Protein AF-0000000072250117 (afdb_homodimer)

pLDDT: mean 89.86, std 13.42, range [32.03, 98.38]

Structure (mmCIF, N/CA/C/O backbone):
data_AF-0000000072250117-model_v1
#
loop_
_entity.id
_entity.type
_entity.pdbx_description
1 polymer 'Roadblock/LAMTOR2 domain-containing protein'
#
loop_
_atom_site.group_PDB
_atom_site.id
_atom_site.type_symbol
_atom_site.label_atom_id
_atom_site.label_alt_id
_atom_site.label_comp_id
_atom_site.label_asym_id
_atom_site.label_entity_id
_atom_site.label_seq_id
_atom_site.pdbx_PDB_ins_code
_atom_site.Cartn_x
_atom_site.Cartn_y
_atom_site.Cartn_z
_atom_site.occupancy
_atom_site.B_iso_or_equiv
_atom_site.auth_seq_id
_atom_site.auth_comp_id
_atom_site.auth_asym_id
_atom_site.auth_atom_id
_atom_site.pdbx_PDB_model_num
ATOM 1 N N . MET A 1 1 ? -15.695 42.062 -12.172 1 32.5 1 MET A N 1
ATOM 2 C CA . MET A 1 1 ? -14.453 41.312 -12.023 1 32.5 1 MET A CA 1
ATOM 3 C C . MET A 1 1 ? -14.617 40.188 -10.984 1 32.5 1 MET A C 1
ATOM 5 O O . MET A 1 1 ? -14.82 40.469 -9.797 1 32.5 1 MET A O 1
ATOM 9 N N . LEU A 1 2 ? -15.258 39.031 -11.234 1 40.72 2 LEU A N 1
ATOM 10 C CA . LEU A 1 2 ? -15.672 37.938 -10.375 1 40.72 2 LEU A CA 1
ATOM 11 C C . LEU A 1 2 ? -14.461 37.312 -9.664 1 40.72 2 LEU A C 1
ATOM 13 O O . LEU A 1 2 ? -13.57 36.75 -10.32 1 40.72 2 LEU A O 1
ATOM 17 N N . SER A 1 3 ? -13.969 37.938 -8.594 1 38.41 3 SER A N 1
ATOM 18 C CA . SER A 1 3 ? -12.891 37.438 -7.742 1 38.41 3 SER A CA 1
ATOM 19 C C . SER A 1 3 ? -13.102 35.969 -7.387 1 38.41 3 SER A C 1
ATOM 21 O O . SER A 1 3 ? -14.086 35.625 -6.734 1 38.41 3 SER A O 1
ATOM 23 N N . ILE A 1 4 ? -12.961 35.094 -8.234 1 44.97 4 ILE A N 1
ATOM 24 C CA . ILE A 1 4 ? -12.922 33.688 -7.844 1 44.97 4 ILE A CA 1
ATOM 25 C C . ILE A 1 4 ? -12.086 33.531 -6.578 1 44.97 4 ILE A C 1
ATOM 27 O O . ILE A 1 4 ? -10.906 33.875 -6.555 1 44.97 4 ILE A O 1
ATOM 31 N N . PRO A 1 5 ? -12.719 33.688 -5.414 1 42.47 5 PRO A N 1
ATOM 32 C CA . PRO A 1 5 ? -11.914 33.531 -4.199 1 42.47 5 PRO A CA 1
ATOM 33 C C . PRO A 1 5 ? -10.805 32.5 -4.352 1 42.47 5 PRO A C 1
ATOM 35 O O . PRO A 1 5 ? -11.023 31.453 -4.953 1 42.47 5 PRO A O 1
ATOM 38 N N . THR A 1 6 ? -9.641 32.844 -4.598 1 43.47 6 THR A N 1
ATOM 39 C CA . THR A 1 6 ? -8.477 31.953 -4.535 1 43.47 6 THR A CA 1
ATOM 40 C C . THR A 1 6 ? -8.602 30.984 -3.357 1 43.47 6 THR A C 1
ATOM 42 O O . THR A 1 6 ? -8.711 31.406 -2.207 1 43.47 6 THR A O 1
ATOM 45 N N . ARG A 1 7 ? -9.594 30.156 -3.342 1 46.56 7 ARG A N 1
ATOM 46 C CA . ARG A 1 7 ? -9.664 29.188 -2.258 1 46.56 7 ARG A CA 1
ATOM 47 C C . ARG A 1 7 ? -8.281 28.922 -1.667 1 46.56 7 ARG A C 1
ATOM 49 O O . ARG A 1 7 ? -7.336 28.625 -2.396 1 46.56 7 ARG A O 1
ATOM 56 N N . LYS A 1 8 ? -7.922 29.562 -0.577 1 51.72 8 LYS A N 1
ATOM 57 C CA . LYS A 1 8 ? -6.719 29.469 0.245 1 51.72 8 LYS A CA 1
ATOM 58 C C . LYS A 1 8 ? -6.141 28.062 0.207 1 51.72 8 LYS A C 1
ATOM 60 O O . LYS A 1 8 ? -6.777 27.109 0.666 1 51.72 8 LYS A O 1
ATOM 65 N N . ARG A 1 9 ? -5.551 27.625 -0.85 1 57.56 9 ARG A N 1
ATOM 66 C CA . ARG A 1 9 ? -4.828 26.406 -1.212 1 57.56 9 ARG A CA 1
ATOM 67 C C . ARG A 1 9 ? -3.961 25.922 -0.055 1 57.56 9 ARG A C 1
ATOM 69 O O . ARG A 1 9 ? -3.363 24.844 -0.13 1 57.56 9 ARG A O 1
ATOM 76 N N . THR A 1 10 ? -3.801 26.812 0.978 1 74.56 10 THR A N 1
ATOM 77 C CA . THR A 1 10 ? -2.881 26.469 2.057 1 74.56 10 THR A CA 1
ATOM 78 C C . THR A 1 10 ? -3.619 26.375 3.389 1 74.56 10 THR A C 1
ATOM 80 O O . THR A 1 10 ? -4.469 27.219 3.695 1 74.56 10 THR A O 1
ATOM 83 N N . ALA A 1 11 ? -3.631 25.266 4 1 83.5 11 ALA A N 1
ATOM 84 C CA . ALA A 1 11 ? -4.125 25.047 5.355 1 83.5 11 ALA A CA 1
ATOM 85 C C . ALA A 1 11 ? -3.691 26.172 6.293 1 83.5 11 ALA A C 1
ATOM 87 O O . ALA A 1 11 ? -2.643 26.781 6.086 1 83.5 11 ALA A O 1
ATOM 88 N N . PRO A 1 12 ? -4.629 26.562 7.312 1 91.5 12 PRO A N 1
ATOM 89 C CA . PRO A 1 12 ? -4.195 27.531 8.32 1 91.5 12 PRO A CA 1
ATOM 90 C C . PRO A 1 12 ? -2.812 27.219 8.883 1 91.5 12 PRO A C 1
ATOM 92 O O . PRO A 1 12 ? -2.457 26.047 9.047 1 91.5 12 PRO A O 1
ATOM 95 N N . THR A 1 13 ? -2.105 28.297 9.195 1 93.56 13 THR A N 1
ATOM 96 C CA . THR A 1 13 ? -0.723 28.172 9.648 1 93.56 13 THR A CA 1
ATOM 97 C C . THR A 1 13 ? -0.635 27.281 10.875 1 93.56 13 THR A C 1
ATOM 99 O O . THR A 1 13 ? 0.293 26.469 11 1 93.56 13 THR A O 1
ATOM 102 N N . GLN A 1 14 ? -1.562 27.359 11.766 1 94.69 14 GLN A N 1
ATOM 103 C CA . GLN A 1 14 ? -1.552 26.562 12.992 1 94.69 14 GLN A CA 1
ATOM 104 C C . GLN A 1 14 ? -1.674 25.078 12.68 1 94.69 14 GLN A C 1
ATOM 106 O O . GLN A 1 14 ? -0.985 24.25 13.289 1 94.69 14 GLN A O 1
ATOM 111 N N . LEU A 1 15 ? -2.547 24.766 11.742 1 96.5 15 LEU A N 1
ATOM 112 C CA . LEU A 1 15 ? -2.738 23.375 11.352 1 96.5 15 LEU A CA 1
ATOM 113 C C . LEU A 1 15 ? -1.492 22.828 10.664 1 96.5 15 LEU A C 1
ATOM 115 O O . LEU A 1 15 ? -1.079 21.703 10.93 1 96.5 15 LEU A O 1
ATOM 119 N N . LEU A 1 16 ? -0.916 23.641 9.859 1 96.31 16 LEU A N 1
ATOM 120 C CA . LEU A 1 16 ? 0.3 23.25 9.156 1 96.31 16 LEU A CA 1
ATOM 121 C C . LEU A 1 16 ? 1.45 23.031 10.141 1 96.31 16 LEU A C 1
ATOM 123 O O . LEU A 1 16 ? 2.227 22.094 10 1 96.31 16 LEU A O 1
ATOM 127 N N . GLN A 1 17 ? 1.53 23.922 11.102 1 97.06 17 GLN A N 1
ATOM 128 C CA . GLN A 1 17 ? 2.574 23.781 12.109 1 97.06 17 GLN A CA 1
ATOM 129 C C . GLN A 1 17 ? 2.385 22.516 12.93 1 97.06 17 GLN A C 1
ATOM 131 O O . GLN A 1 17 ? 3.357 21.828 13.258 1 97.06 17 GLN A O 1
ATOM 136 N N . LEU A 1 18 ? 1.145 22.219 13.211 1 97.88 18 LEU A N 1
ATOM 137 C CA . LEU A 1 18 ? 0.847 21 13.93 1 97.88 18 LEU A CA 1
ATOM 138 C C . LEU A 1 18 ? 1.238 19.766 13.109 1 97.88 18 LEU A C 1
ATOM 140 O O . LEU A 1 18 ? 1.86 18.844 13.625 1 97.88 18 LEU A O 1
ATOM 144 N N . ALA A 1 19 ? 0.878 19.75 11.859 1 97.88 19 ALA A N 1
ATOM 145 C CA . ALA A 1 19 ? 1.197 18.641 10.977 1 97.88 19 ALA A CA 1
ATOM 146 C C . ALA A 1 19 ? 2.707 18.438 10.875 1 97.88 19 ALA A C 1
ATOM 148 O O . ALA A 1 19 ? 3.189 17.297 10.922 1 97.88 19 ALA A O 1
ATOM 149 N N . LYS A 1 20 ? 3.402 19.5 10.805 1 97.5 20 LYS A N 1
ATOM 150 C CA . LYS A 1 20 ? 4.859 19.438 10.727 1 97.5 20 LYS A CA 1
ATOM 151 C C . LYS A 1 20 ? 5.457 18.922 12.031 1 97.5 20 LYS A C 1
ATOM 153 O O . LYS A 1 20 ? 6.43 18.172 12.016 1 97.5 20 LYS A O 1
ATOM 158 N N . ALA A 1 21 ? 4.871 19.344 13.117 1 98.38 21 ALA A N 1
ATOM 159 C CA . ALA A 1 21 ? 5.336 18.859 14.414 1 98.38 21 ALA A CA 1
ATOM 160 C C . ALA A 1 21 ? 5.137 17.359 14.555 1 98.38 21 ALA A C 1
ATOM 162 O O . ALA A 1 21 ? 6.008 16.656 15.078 1 98.38 21 ALA A O 1
ATOM 163 N N . GLU A 1 22 ? 3.994 16.875 14.086 1 98.31 22 GLU A N 1
ATOM 164 C CA . GLU A 1 22 ? 3.738 15.438 14.109 1 98.31 22 GLU A CA 1
ATOM 165 C C . GLU A 1 22 ? 4.734 14.688 13.227 1 98.31 22 GLU A C 1
ATOM 167 O O . GLU A 1 22 ? 5.234 13.625 13.609 1 98.31 22 GLU A O 1
ATOM 172 N N . ALA A 1 23 ? 5.027 15.242 12.078 1 98.12 23 ALA A N 1
ATOM 173 C CA . ALA A 1 23 ? 6.008 14.641 11.18 1 98.12 23 ALA A CA 1
ATOM 174 C C . ALA A 1 23 ? 7.383 14.57 11.836 1 98.12 23 ALA A C 1
ATOM 176 O O . ALA A 1 23 ? 8.062 13.547 11.758 1 98.12 23 ALA A O 1
ATOM 177 N N . HIS A 1 24 ? 7.699 15.633 12.477 1 97.94 24 HIS A N 1
ATOM 178 C CA . HIS A 1 24 ? 8.984 15.688 13.172 1 97.94 24 HIS A CA 1
ATOM 179 C C . HIS A 1 24 ? 9.047 14.648 14.289 1 97.94 24 HIS A C 1
ATOM 181 O O . HIS A 1 24 ? 10.07 13.984 14.469 1 97.94 24 HIS A O 1
ATOM 187 N N . ASN A 1 25 ? 7.98 14.531 15.031 1 98.38 25 ASN A N 1
ATOM 188 C CA . ASN A 1 25 ? 7.91 13.555 16.109 1 98.38 25 ASN A CA 1
ATOM 189 C C . ASN A 1 25 ? 8.117 12.133 15.594 1 98.38 25 ASN A C 1
ATOM 191 O O . ASN A 1 25 ? 8.836 11.344 16.219 1 98.38 25 ASN A O 1
ATOM 195 N N . ILE A 1 26 ? 7.5 11.812 14.516 1 98.06 26 ILE A N 1
ATOM 196 C CA . ILE A 1 26 ? 7.629 10.484 13.93 1 98.06 26 ILE A CA 1
ATOM 197 C C . ILE A 1 26 ? 9.078 10.25 13.516 1 98.06 26 ILE A C 1
ATOM 199 O O . ILE A 1 26 ? 9.648 9.195 13.805 1 98.06 26 ILE A O 1
ATOM 203 N N . LEU A 1 27 ? 9.641 11.219 12.891 1 97.5 27 LEU A N 1
ATOM 204 C CA . LEU A 1 27 ? 11.016 11.102 12.414 1 97.5 27 LEU A CA 1
ATOM 205 C C . LEU A 1 27 ? 11.969 10.875 13.578 1 97.5 27 LEU A C 1
ATOM 207 O O . LEU A 1 27 ? 12.867 10.039 13.5 1 97.5 27 LEU A O 1
ATOM 211 N N . MET A 1 28 ? 11.703 11.523 14.633 1 96.69 28 MET A N 1
ATOM 212 C CA . MET A 1 28 ? 12.641 11.531 15.75 1 96.69 28 MET A CA 1
ATOM 213 C C . MET A 1 28 ? 12.422 10.312 16.641 1 96.69 28 MET A C 1
ATOM 215 O O . MET A 1 28 ? 13.367 9.828 17.281 1 96.69 28 MET A O 1
ATOM 219 N N . ASN A 1 29 ? 11.242 9.734 16.625 1 96.88 29 ASN A N 1
ATOM 220 C CA . ASN A 1 29 ? 10.922 8.734 17.641 1 96.88 29 ASN A CA 1
ATOM 221 C C . ASN A 1 29 ? 10.734 7.352 17.031 1 96.88 29 ASN A C 1
ATOM 223 O O . ASN A 1 29 ? 10.43 6.391 17.734 1 96.88 29 ASN A O 1
ATOM 227 N N . THR A 1 30 ? 10.82 7.297 15.773 1 96.12 30 THR A N 1
ATOM 228 C CA . THR A 1 30 ? 10.695 5.992 15.125 1 96.12 30 THR A CA 1
ATOM 229 C C . THR A 1 30 ? 11.984 5.621 14.398 1 96.12 30 THR A C 1
ATOM 231 O O . THR A 1 30 ? 12.281 6.168 13.336 1 96.12 30 THR A O 1
ATOM 234 N N . ARG A 1 31 ? 12.633 4.699 15.023 1 94.94 31 ARG A N 1
ATOM 235 C CA . ARG A 1 31 ? 13.883 4.262 14.422 1 94.94 31 ARG A CA 1
ATOM 236 C C . ARG A 1 31 ? 13.648 3.693 13.023 1 94.94 31 ARG A C 1
ATOM 238 O O . ARG A 1 31 ? 12.695 2.943 12.805 1 94.94 31 ARG A O 1
ATOM 245 N N . GLY A 1 32 ? 14.492 4.129 12.039 1 95.94 32 GLY A N 1
ATOM 246 C CA . GLY A 1 32 ? 14.391 3.611 10.688 1 95.94 32 GLY A CA 1
ATOM 247 C C . GLY A 1 32 ? 13.695 4.562 9.734 1 95.94 32 GLY A C 1
ATOM 248 O O . GLY A 1 32 ? 13.773 4.398 8.516 1 95.94 32 GLY A O 1
ATOM 249 N N . VAL A 1 33 ? 13.023 5.551 10.297 1 97 33 VAL A N 1
ATOM 250 C CA . VAL A 1 33 ? 12.375 6.559 9.461 1 97 33 VAL A CA 1
ATOM 251 C C . VAL A 1 33 ? 13.383 7.645 9.086 1 97 33 VAL A C 1
ATOM 253 O O . VAL A 1 33 ? 14.07 8.188 9.961 1 97 33 VAL A O 1
ATOM 256 N N . ASP A 1 34 ? 13.445 7.941 7.836 1 94.81 34 ASP A N 1
ATOM 257 C CA . ASP A 1 34 ? 14.453 8.922 7.449 1 94.81 34 ASP A CA 1
ATOM 258 C C . ASP A 1 34 ? 13.82 10.117 6.754 1 94.81 34 ASP A C 1
ATOM 260 O O . ASP A 1 34 ? 14.484 11.133 6.516 1 94.81 34 ASP A O 1
ATOM 264 N N . PHE A 1 35 ? 12.547 9.953 6.406 1 96 35 PHE A N 1
ATOM 265 C CA . PHE A 1 35 ? 11.883 11.008 5.648 1 96 35 PHE A CA 1
ATOM 266 C C . PHE A 1 35 ? 10.391 11.023 5.945 1 96 35 PHE A C 1
ATOM 268 O O . PHE A 1 35 ? 9.75 9.977 6.004 1 96 35 PHE A O 1
ATOM 275 N N . VAL A 1 36 ? 9.828 12.227 6.199 1 97.31 36 VAL A N 1
ATOM 276 C CA . VAL A 1 36 ? 8.391 12.445 6.316 1 97.31 36 VAL A CA 1
ATOM 277 C C . VAL A 1 36 ? 7.996 13.734 5.598 1 97.31 36 VAL A C 1
ATOM 279 O O . VAL A 1 36 ? 8.641 14.773 5.777 1 97.31 36 VAL A O 1
ATOM 282 N N . MET A 1 37 ? 6.938 13.633 4.805 1 96.31 37 MET A N 1
ATOM 283 C CA . MET A 1 37 ? 6.438 14.789 4.059 1 96.31 37 MET A CA 1
ATOM 284 C C . MET A 1 37 ? 4.93 14.93 4.215 1 96.31 37 MET A C 1
ATOM 286 O O . MET A 1 37 ? 4.203 13.93 4.176 1 96.31 37 MET A O 1
ATOM 290 N N . ILE A 1 38 ? 4.523 16.172 4.422 1 96.44 38 ILE A N 1
ATOM 291 C CA . ILE A 1 38 ? 3.104 16.5 4.387 1 96.44 38 ILE A CA 1
ATOM 292 C C . ILE A 1 38 ? 2.75 17.109 3.023 1 96.44 38 ILE A C 1
ATOM 294 O O . ILE A 1 38 ? 3.439 18 2.535 1 96.44 38 ILE A O 1
ATOM 298 N N . CYS A 1 39 ? 1.72 16.578 2.445 1 95.44 39 CYS A N 1
ATOM 299 C CA . CYS A 1 39 ? 1.25 17.078 1.16 1 95.44 39 CYS A CA 1
ATOM 300 C C . CYS A 1 39 ? -0.252 17.328 1.19 1 95.44 39 CYS A C 1
ATOM 302 O O . CYS A 1 39 ? -0.979 16.688 1.948 1 95.44 39 CYS A O 1
ATOM 304 N N . SER A 1 40 ? -0.639 18.281 0.342 1 94 40 SER A N 1
ATOM 305 C CA . SER A 1 40 ? -2.072 18.469 0.131 1 94 40 SER A CA 1
ATOM 306 C C . SER A 1 40 ? -2.645 17.344 -0.726 1 94 40 SER A C 1
ATOM 308 O O . SER A 1 40 ? -1.9 16.625 -1.4 1 94 40 SER A O 1
ATOM 310 N N . SER A 1 41 ? -3.936 17.188 -0.632 1 90.12 41 SER A N 1
ATOM 311 C CA . SER A 1 41 ? -4.613 16.125 -1.374 1 90.12 41 SER A CA 1
ATOM 312 C C . SER A 1 41 ? -4.469 16.328 -2.879 1 90.12 41 SER A C 1
ATOM 314 O O . SER A 1 41 ? -4.645 15.391 -3.654 1 90.12 41 SER A O 1
ATOM 316 N N . ASP A 1 42 ? -4.156 17.531 -3.271 1 89 42 ASP A N 1
ATOM 317 C CA . ASP A 1 42 ? -4 17.797 -4.695 1 89 42 ASP A CA 1
ATOM 318 C C . ASP A 1 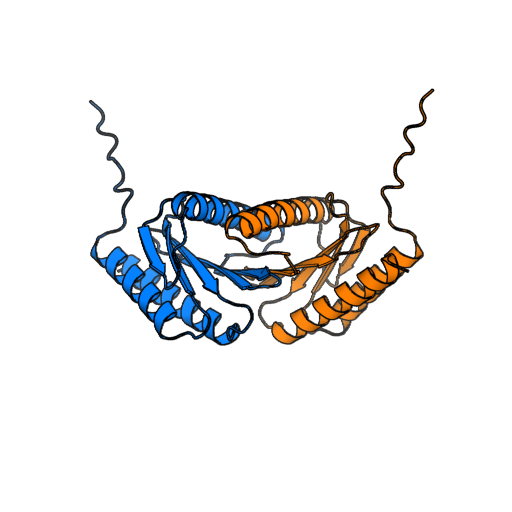42 ? -2.527 17.766 -5.105 1 89 42 ASP A C 1
ATOM 320 O O . ASP A 1 42 ? -2.182 18.109 -6.234 1 89 42 ASP A O 1
ATOM 324 N N . GLY A 1 43 ? -1.632 17.406 -4.27 1 91.25 43 GLY A N 1
ATOM 325 C CA . GLY A 1 43 ? -0.293 17.031 -4.691 1 91.25 43 GLY A CA 1
ATOM 326 C C . GLY A 1 43 ? 0.751 18.078 -4.391 1 91.25 43 GLY A C 1
ATOM 327 O O . GLY A 1 43 ? 1.853 18.047 -4.945 1 91.25 43 GLY A O 1
ATOM 328 N N . PHE A 1 44 ? 0.512 19.031 -3.633 1 92.56 44 PHE A N 1
ATOM 329 C CA . PHE A 1 44 ? 1.494 20.047 -3.293 1 92.56 44 PHE A CA 1
ATOM 330 C C . PHE A 1 44 ? 2.207 19.703 -1.991 1 92.56 44 PHE A C 1
ATOM 332 O O . PHE A 1 44 ? 1.576 19.25 -1.034 1 92.56 44 PHE A O 1
ATOM 339 N N . GLU A 1 45 ? 3.457 20.016 -1.946 1 94.19 45 GLU A N 1
ATOM 340 C CA . GLU A 1 45 ? 4.234 19.844 -0.723 1 94.19 45 GLU A CA 1
ATOM 341 C C . GLU A 1 45 ? 3.938 20.953 0.281 1 94.19 45 GLU A C 1
ATOM 343 O O . GLU A 1 45 ? 3.996 22.141 -0.059 1 94.19 45 GLU A O 1
ATOM 348 N N . LEU A 1 46 ? 3.633 20.516 1.521 1 94.56 46 LEU A N 1
ATOM 349 C CA . LEU A 1 46 ? 3.32 21.484 2.566 1 94.56 46 LEU A CA 1
ATOM 350 C C . LEU A 1 46 ? 4.449 21.562 3.588 1 94.56 46 LEU A C 1
ATOM 352 O O . LEU A 1 46 ? 4.605 22.578 4.27 1 94.56 46 LEU A O 1
ATOM 356 N N . GLY A 1 47 ? 5.148 20.516 3.723 1 94 47 GLY A N 1
ATOM 357 C CA . GLY A 1 47 ? 6.273 20.438 4.641 1 94 47 GLY A CA 1
ATOM 358 C C . GLY A 1 47 ? 7.004 19.109 4.59 1 94 47 GLY A C 1
ATOM 359 O O . GLY A 1 47 ? 6.422 18.094 4.207 1 94 47 GLY A O 1
ATOM 360 N N . THR A 1 48 ? 8.266 19.203 4.91 1 94.69 48 THR A N 1
ATOM 361 C CA . THR A 1 48 ? 9.094 18 4.875 1 94.69 48 THR A CA 1
ATOM 362 C C . THR A 1 48 ? 10.109 18.016 6.02 1 94.69 48 THR A C 1
ATOM 364 O O . THR A 1 48 ? 10.68 19.062 6.336 1 94.69 48 THR A O 1
ATOM 367 N N . VAL A 1 49 ? 10.219 16.906 6.625 1 95.19 49 VAL A N 1
ATOM 368 C CA . VAL A 1 49 ? 11.297 16.688 7.582 1 95.19 49 VAL A CA 1
ATOM 369 C C . VAL A 1 49 ? 12.094 15.445 7.184 1 95.19 49 VAL A C 1
ATOM 371 O O . VAL A 1 49 ? 11.516 14.43 6.781 1 95.19 49 VAL A O 1
ATOM 374 N N . SER A 1 50 ? 13.445 15.57 7.207 1 94.44 50 SER A N 1
ATOM 375 C CA . SER A 1 50 ? 14.234 14.438 6.711 1 94.44 50 SER A CA 1
ATOM 376 C C . SER A 1 50 ? 15.609 14.398 7.359 1 94.44 50 SER A C 1
ATOM 378 O O . SER A 1 50 ? 16.141 15.43 7.762 1 94.44 50 SER A O 1
ATOM 380 N N . HIS A 1 51 ? 16.062 13.227 7.512 1 89.69 51 HIS A N 1
ATOM 381 C CA . HIS A 1 51 ? 17.469 13.023 7.832 1 89.69 51 HIS A CA 1
ATOM 382 C C . HIS A 1 51 ? 18.328 12.992 6.566 1 89.69 51 HIS A C 1
ATOM 384 O O . HIS A 1 51 ? 19.547 13.172 6.629 1 89.69 51 HIS A O 1
ATOM 390 N N . LYS A 1 52 ? 17.641 12.656 5.438 1 78.56 52 LYS A N 1
ATOM 391 C CA . LYS A 1 52 ? 18.297 12.531 4.148 1 78.56 52 LYS A CA 1
ATOM 392 C C . LYS A 1 52 ? 17.797 13.57 3.158 1 78.56 52 LYS A C 1
ATOM 394 O O . LYS A 1 52 ? 16.656 14.047 3.277 1 78.56 52 LYS A O 1
ATOM 399 N N . ASN A 1 53 ? 18.688 13.883 2.336 1 72.88 53 ASN A N 1
ATOM 400 C CA . ASN A 1 53 ? 18.281 14.836 1.31 1 72.88 53 ASN A CA 1
ATOM 401 C C . ASN A 1 53 ? 17.531 14.148 0.175 1 72.88 53 ASN A C 1
ATOM 403 O O . ASN A 1 53 ? 18.031 13.188 -0.417 1 72.88 53 ASN A O 1
ATOM 407 N N . HIS A 1 54 ? 16.344 14.445 0.216 1 71.12 54 HIS A N 1
ATOM 408 C CA . HIS A 1 54 ? 15.578 13.977 -0.931 1 71.12 54 HIS A CA 1
ATOM 409 C C . HIS A 1 54 ? 15.352 15.102 -1.937 1 71.12 54 HIS A C 1
ATOM 411 O O . HIS A 1 54 ? 14.844 16.172 -1.581 1 71.12 54 HIS A O 1
ATOM 417 N N . HIS A 1 55 ? 15.695 14.906 -3.092 1 67.69 55 HIS A N 1
ATOM 418 C CA . HIS A 1 55 ? 15.875 15.969 -4.066 1 67.69 55 HIS A CA 1
ATOM 419 C C . HIS A 1 55 ? 14.539 16.391 -4.676 1 67.69 55 HIS A C 1
ATOM 421 O O . HIS A 1 55 ? 14.336 17.562 -5.008 1 67.69 55 HIS A O 1
ATOM 427 N N . ASN A 1 56 ? 13.688 15.484 -4.887 1 83.19 56 ASN A N 1
ATOM 428 C CA . ASN A 1 56 ? 12.523 15.922 -5.652 1 83.19 56 ASN A CA 1
ATOM 429 C C . ASN A 1 56 ? 11.227 15.672 -4.887 1 83.19 56 ASN A C 1
ATOM 431 O O . ASN A 1 56 ? 10.422 14.828 -5.277 1 83.19 56 ASN A O 1
ATOM 435 N N . THR A 1 57 ? 11.07 16.594 -3.916 1 86.88 57 THR A N 1
ATOM 436 C CA . THR A 1 57 ? 9.906 16.438 -3.047 1 86.88 57 THR A CA 1
ATOM 437 C C . THR A 1 57 ? 8.633 16.844 -3.779 1 86.88 57 THR A C 1
ATOM 439 O O . THR A 1 57 ? 7.551 16.328 -3.492 1 86.88 57 THR A O 1
ATOM 442 N N . THR A 1 58 ? 8.773 17.688 -4.762 1 85.38 58 THR A N 1
ATOM 443 C CA . THR A 1 58 ? 7.613 18.109 -5.539 1 85.38 58 THR A CA 1
ATOM 444 C C . THR A 1 58 ? 7.039 16.953 -6.344 1 85.38 58 THR A C 1
ATOM 446 O O . THR A 1 58 ? 5.828 16.719 -6.332 1 85.38 58 THR A O 1
ATOM 449 N N . LYS A 1 59 ? 7.91 16.328 -7.012 1 86.75 59 LYS A N 1
ATOM 450 C CA . LYS A 1 59 ? 7.477 15.172 -7.781 1 86.75 59 LYS A CA 1
ATOM 451 C C . LYS A 1 59 ? 6.926 14.078 -6.871 1 86.75 59 LYS A C 1
ATOM 453 O O . LYS A 1 59 ? 5.906 13.461 -7.18 1 86.75 59 LYS A O 1
ATOM 458 N N . LEU A 1 60 ? 7.535 13.914 -5.742 1 90.56 60 LEU A N 1
ATOM 459 C CA . LEU A 1 60 ? 7.105 12.922 -4.762 1 90.56 60 LEU A CA 1
ATOM 460 C C . LEU A 1 60 ? 5.695 13.227 -4.266 1 90.56 60 LEU A C 1
ATOM 462 O O . LEU A 1 60 ? 4.855 12.328 -4.184 1 90.56 60 LEU A O 1
ATOM 466 N N . ALA A 1 61 ? 5.457 14.469 -3.988 1 92.38 61 ALA A N 1
ATOM 467 C CA . ALA A 1 61 ? 4.137 14.891 -3.527 1 92.38 61 ALA A CA 1
ATOM 468 C C . ALA A 1 61 ? 3.072 14.617 -4.582 1 92.38 61 ALA A C 1
ATOM 470 O O . ALA A 1 61 ? 2.016 14.062 -4.277 1 92.38 61 ALA A O 1
ATOM 471 N N . ALA A 1 62 ? 3.359 14.953 -5.793 1 91.56 62 ALA A N 1
ATOM 472 C CA . ALA A 1 62 ? 2.424 14.781 -6.902 1 91.56 62 ALA A CA 1
ATOM 473 C C . ALA A 1 62 ? 2.08 13.312 -7.113 1 91.56 62 ALA A C 1
ATOM 475 O O . ALA A 1 62 ? 0.905 12.953 -7.23 1 91.56 62 ALA A O 1
ATOM 476 N N . VAL A 1 63 ? 3.059 12.477 -7.102 1 90.94 63 VAL A N 1
ATOM 477 C CA . VAL A 1 63 ? 2.834 11.07 -7.395 1 90.94 63 VAL A CA 1
ATOM 478 C C . VAL A 1 63 ? 2.113 10.406 -6.227 1 90.94 63 VAL A C 1
ATOM 480 O O . VAL A 1 63 ? 1.212 9.586 -6.426 1 90.94 63 VAL A O 1
ATOM 483 N N . SER A 1 64 ? 2.48 10.773 -4.984 1 93.06 64 SER A N 1
ATOM 484 C CA . SER A 1 64 ? 1.812 10.211 -3.818 1 93.06 64 SER A CA 1
ATOM 485 C C . SER A 1 64 ? 0.312 10.484 -3.854 1 93.06 64 SER A C 1
ATOM 487 O O . SER A 1 64 ? -0.494 9.594 -3.57 1 93.06 64 SER A O 1
ATOM 489 N N . SER A 1 65 ? -0.043 11.695 -4.266 1 91.19 65 SER A N 1
ATOM 490 C CA . SER A 1 65 ? -1.455 12.047 -4.375 1 91.19 65 SER A CA 1
ATOM 491 C C . SER A 1 65 ? -2.146 11.234 -5.465 1 91.19 65 SER A C 1
ATOM 493 O O . SER A 1 65 ? -3.279 10.781 -5.285 1 91.19 65 SER A O 1
ATOM 495 N N . SER A 1 66 ? -1.496 11.031 -6.578 1 90.94 66 SER A N 1
ATOM 496 C CA . SER A 1 66 ? -2.055 10.234 -7.668 1 90.94 66 SER A CA 1
ATOM 497 C C . SER A 1 66 ? -2.287 8.789 -7.238 1 90.94 66 SER A C 1
ATOM 499 O O . SER A 1 66 ? -3.322 8.203 -7.555 1 90.94 66 SER A O 1
ATOM 501 N N . ILE A 1 67 ? -1.366 8.273 -6.535 1 91.56 67 ILE A N 1
ATOM 502 C CA . ILE A 1 67 ? -1.479 6.906 -6.047 1 91.56 67 ILE A CA 1
ATOM 503 C C . ILE A 1 67 ? -2.656 6.793 -5.082 1 91.56 67 ILE A C 1
ATOM 505 O O . ILE A 1 67 ? -3.479 5.883 -5.199 1 91.56 67 ILE A O 1
ATOM 509 N N . LEU A 1 68 ? -2.721 7.75 -4.156 1 90.56 68 LEU A N 1
ATOM 510 C CA . LEU A 1 68 ? -3.82 7.73 -3.197 1 90.56 68 LEU A CA 1
ATOM 511 C C . LEU A 1 68 ? -5.168 7.793 -3.912 1 90.56 68 LEU A C 1
ATOM 513 O O . LEU A 1 68 ? -6.098 7.066 -3.553 1 90.56 68 LEU A O 1
ATOM 517 N N . ALA A 1 69 ? -5.223 8.664 -4.93 1 90.75 69 ALA A N 1
ATOM 518 C CA . ALA A 1 69 ? -6.457 8.797 -5.695 1 90.75 69 ALA A CA 1
ATOM 519 C C . ALA A 1 69 ? -6.809 7.5 -6.41 1 90.75 69 AL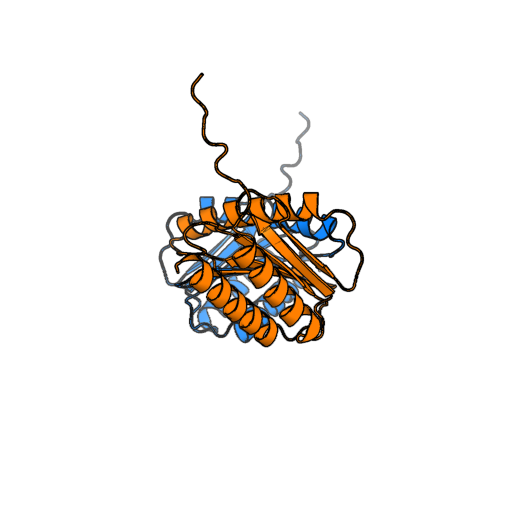A A C 1
ATOM 521 O O . ALA A 1 69 ? -7.953 7.039 -6.344 1 90.75 69 ALA A O 1
ATOM 522 N N . MET A 1 70 ? -5.875 6.84 -7.027 1 89.12 70 MET A N 1
ATOM 523 C CA . MET A 1 70 ? -6.094 5.602 -7.77 1 89.12 70 MET A CA 1
ATOM 524 C C . MET A 1 70 ? -6.469 4.461 -6.828 1 89.12 70 MET A C 1
ATOM 526 O O . MET A 1 70 ? -7.391 3.695 -7.109 1 89.12 70 MET A O 1
ATOM 530 N N . VAL A 1 71 ? -5.82 4.375 -5.789 1 91.56 71 VAL A N 1
ATOM 531 C CA . VAL A 1 71 ? -6.062 3.311 -4.82 1 91.56 71 VAL A CA 1
ATOM 532 C C . VAL A 1 71 ? -7.438 3.49 -4.184 1 91.56 71 VAL A C 1
ATOM 534 O O . VAL A 1 71 ? -8.164 2.516 -3.967 1 91.56 71 VAL A O 1
ATOM 537 N N . THR A 1 72 ? -7.793 4.734 -3.861 1 89.62 72 THR A N 1
ATOM 538 C CA . THR A 1 72 ? -9.109 5.008 -3.299 1 89.62 72 THR A CA 1
ATOM 539 C C . THR A 1 72 ? -10.211 4.559 -4.254 1 89.62 72 THR A C 1
ATOM 541 O O . THR A 1 72 ? -11.195 3.943 -3.83 1 89.62 72 THR A O 1
ATOM 544 N N . ALA A 1 73 ? -9.992 4.867 -5.496 1 88.38 73 ALA A N 1
ATOM 545 C CA . ALA A 1 73 ? -10.961 4.434 -6.504 1 88.38 73 ALA A CA 1
ATOM 546 C C . ALA A 1 73 ? -11.016 2.908 -6.586 1 88.38 73 ALA A C 1
ATOM 548 O O . ALA A 1 73 ? -12.102 2.328 -6.707 1 88.38 73 ALA A O 1
ATOM 549 N N . PHE A 1 74 ? -9.914 2.268 -6.496 1 89.31 74 PHE A N 1
ATOM 550 C CA . PHE A 1 74 ? -9.82 0.813 -6.516 1 89.31 74 PHE A CA 1
ATOM 551 C C . PHE A 1 74 ? -10.547 0.207 -5.32 1 89.31 74 PHE A C 1
ATOM 553 O O . PHE A 1 74 ? -11.289 -0.766 -5.465 1 89.31 74 PHE A O 1
ATOM 560 N N . LEU A 1 75 ? -10.359 0.665 -4.133 1 90.81 75 LEU A N 1
ATOM 561 C CA . LEU A 1 75 ? -10.984 0.167 -2.916 1 90.81 75 LEU A CA 1
ATOM 562 C C . LEU A 1 75 ? -12.508 0.273 -3.006 1 90.81 75 LEU A C 1
ATOM 564 O O . LEU A 1 75 ? -13.227 -0.64 -2.588 1 90.81 75 LEU A O 1
ATOM 568 N N . LYS A 1 76 ? -12.906 1.39 -3.594 1 89.12 76 LYS A N 1
ATOM 569 C CA . LYS A 1 76 ? -14.344 1.555 -3.795 1 89.12 76 LYS A CA 1
ATOM 570 C C . LYS A 1 76 ? -14.891 0.476 -4.723 1 89.12 76 LYS A C 1
ATOM 572 O O . LYS A 1 76 ? -15.984 -0.055 -4.484 1 89.12 76 LYS A O 1
ATOM 577 N N . GLU A 1 77 ? -14.141 0.138 -5.691 1 86.31 77 GLU A N 1
ATOM 578 C CA . GLU A 1 77 ? -14.539 -0.881 -6.656 1 86.31 77 GLU A CA 1
ATOM 579 C C . GLU A 1 77 ? -14.742 -2.232 -5.98 1 86.31 77 GLU A C 1
ATOM 581 O O . GLU A 1 77 ? -15.578 -3.029 -6.41 1 86.31 77 GLU A O 1
ATOM 586 N N . ILE A 1 78 ? -14.008 -2.539 -4.953 1 88.06 78 ILE A N 1
ATOM 587 C CA . ILE A 1 78 ? -14.078 -3.842 -4.301 1 88.06 78 ILE A CA 1
ATOM 588 C C . ILE A 1 78 ? -14.82 -3.715 -2.969 1 88.06 78 ILE A C 1
ATOM 590 O O . ILE A 1 78 ? -14.648 -4.547 -2.076 1 88.06 78 ILE A O 1
ATOM 594 N N . GLN A 1 79 ? -15.461 -2.594 -2.795 1 88.5 79 GLN A N 1
ATOM 595 C CA . GLN A 1 79 ? -16.391 -2.332 -1.692 1 88.5 79 GLN A CA 1
ATOM 596 C C . GLN A 1 79 ? -15.633 -2.186 -0.373 1 88.5 79 GLN A C 1
ATOM 598 O O . GLN A 1 79 ? -16.125 -2.605 0.677 1 88.5 79 GLN A O 1
ATOM 603 N N . LEU A 1 80 ? -14.5 -1.855 -0.463 1 89.69 80 LEU A N 1
ATOM 604 C CA . LEU A 1 80 ? -13.781 -1.355 0.707 1 89.69 80 LEU A CA 1
ATOM 605 C C . LEU A 1 80 ? -13.93 0.157 0.827 1 89.69 80 LEU A C 1
ATOM 607 O O . LEU A 1 80 ? -14.031 0.858 -0.183 1 89.69 80 LEU A O 1
ATOM 611 N N . THR A 1 81 ? -13.977 0.583 2.061 1 89.62 81 THR A N 1
ATOM 612 C CA . THR A 1 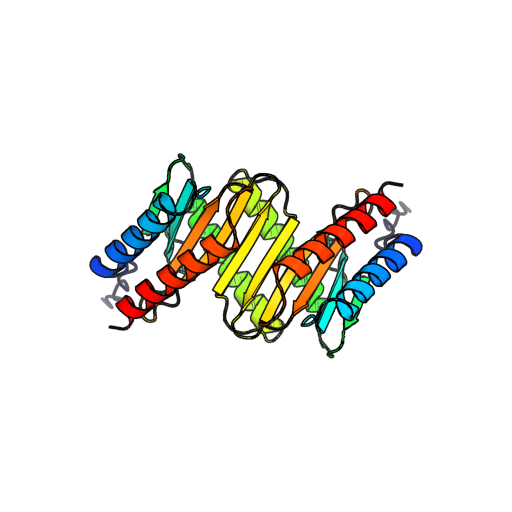81 ? -14.242 1.998 2.287 1 89.62 81 THR A CA 1
ATOM 613 C C . THR A 1 81 ? -13.094 2.652 3.045 1 89.62 81 THR A C 1
ATOM 615 O O . THR A 1 81 ? -12.5 2.037 3.932 1 89.62 81 THR A O 1
ATOM 618 N N . GLY A 1 82 ? -12.812 3.912 2.621 1 85.94 82 GLY A N 1
ATOM 619 C CA . GLY A 1 82 ? -11.773 4.656 3.309 1 85.94 82 GLY A CA 1
ATOM 620 C C . GLY A 1 82 ? -10.383 4.09 3.084 1 85.94 82 GLY A C 1
ATOM 621 O O . GLY A 1 82 ? -10.227 2.885 2.877 1 85.94 82 GLY A O 1
ATOM 622 N N . CYS A 1 83 ? -9.398 4.801 2.914 1 84.75 83 CYS A N 1
ATOM 623 C CA . CYS A 1 83 ? -7.996 4.402 2.826 1 84.75 83 CYS A CA 1
ATOM 624 C C . CYS A 1 83 ? -7.172 5.062 3.926 1 84.75 83 CYS A C 1
ATOM 626 O O . CYS A 1 83 ? -6.934 6.27 3.889 1 84.75 83 CYS A O 1
ATOM 628 N N . ASN A 1 84 ? -6.848 4.277 4.859 1 90.5 84 ASN A N 1
ATOM 629 C CA . ASN A 1 84 ? -6.059 4.801 5.969 1 90.5 84 ASN A CA 1
ATOM 630 C C . ASN A 1 84 ? -4.578 4.891 5.609 1 90.5 84 ASN A C 1
ATOM 632 O O . ASN A 1 84 ? -3.992 5.977 5.637 1 90.5 84 ASN A O 1
ATOM 636 N N . ASN A 1 85 ? -4.035 3.795 5.242 1 94.38 85 ASN A N 1
ATOM 637 C CA . ASN A 1 85 ? -2.621 3.74 4.887 1 94.38 85 ASN A CA 1
ATOM 638 C C . ASN A 1 85 ? -2.381 2.84 3.678 1 94.38 85 ASN A C 1
ATOM 640 O O . ASN A 1 85 ? -3.104 1.864 3.471 1 94.38 85 ASN A O 1
ATOM 644 N N . ILE A 1 86 ? -1.485 3.217 2.906 1 96.19 86 ILE A N 1
ATOM 645 C CA . ILE A 1 86 ? -0.875 2.381 1.877 1 96.19 86 ILE A CA 1
ATOM 646 C C . ILE A 1 86 ? 0.578 2.09 2.244 1 96.19 86 ILE A C 1
ATOM 648 O O . ILE A 1 86 ? 1.362 3.012 2.479 1 96.19 86 ILE A O 1
ATOM 652 N N . THR A 1 87 ? 0.918 0.878 2.369 1 97.19 87 THR A N 1
ATOM 653 C CA . THR A 1 87 ? 2.293 0.489 2.664 1 97.19 87 THR A CA 1
ATOM 654 C C . THR A 1 87 ? 2.941 -0.169 1.448 1 97.19 87 THR A C 1
ATOM 656 O O . THR A 1 87 ? 2.402 -1.13 0.896 1 97.19 87 THR A O 1
ATOM 659 N N . LEU A 1 88 ? 3.986 0.389 1.042 1 96.19 88 LEU A N 1
ATOM 660 C CA . LEU A 1 88 ? 4.805 -0.147 -0.041 1 96.19 88 LEU A CA 1
ATOM 661 C C . LEU A 1 88 ? 6.086 -0.766 0.502 1 96.19 88 LEU A C 1
ATOM 663 O O . LEU A 1 88 ? 6.938 -0.062 1.053 1 96.19 88 LEU A O 1
ATOM 667 N N . ASP A 1 89 ? 6.195 -2.021 0.32 1 95.69 89 ASP A N 1
ATOM 668 C CA . ASP A 1 89 ? 7.348 -2.77 0.816 1 95.69 89 ASP A CA 1
ATOM 669 C C . ASP A 1 89 ? 8.344 -3.059 -0.307 1 95.69 89 ASP A C 1
ATOM 671 O O . ASP A 1 89 ? 8.039 -3.818 -1.229 1 95.69 89 ASP A O 1
ATOM 675 N N . ALA A 1 90 ? 9.523 -2.453 -0.207 1 94.44 90 ALA A N 1
ATOM 676 C CA . ALA A 1 90 ? 10.586 -2.635 -1.188 1 94.44 90 ALA A CA 1
ATOM 677 C C . ALA A 1 90 ? 11.758 -3.4 -0.584 1 94.44 90 ALA A C 1
ATOM 679 O O . ALA A 1 90 ? 11.789 -3.656 0.622 1 94.44 90 ALA A O 1
ATOM 680 N N . ASP A 1 91 ? 12.68 -3.816 -1.339 1 93.31 91 ASP A N 1
ATOM 681 C CA . ASP A 1 91 ? 13.844 -4.605 -0.926 1 93.31 91 ASP A CA 1
ATOM 682 C C . ASP A 1 91 ? 14.742 -3.805 0.013 1 93.31 91 ASP A C 1
ATOM 684 O O . ASP A 1 91 ? 15.391 -4.375 0.891 1 93.31 91 ASP A O 1
ATOM 688 N N . ASN A 1 92 ? 14.766 -2.518 -0.142 1 94.62 92 ASN A N 1
ATOM 689 C CA . ASN A 1 92 ? 15.727 -1.712 0.607 1 94.62 92 ASN A CA 1
ATOM 690 C C . ASN A 1 92 ? 15.031 -0.633 1.432 1 94.62 92 ASN A C 1
ATOM 692 O O . ASN A 1 92 ? 15.656 0.356 1.82 1 94.62 92 ASN A O 1
ATOM 696 N N . GLY A 1 93 ? 13.711 -0.807 1.614 1 95.38 93 GLY A N 1
ATOM 697 C CA . GLY A 1 93 ? 12.984 0.178 2.4 1 95.38 93 GLY A CA 1
ATOM 698 C C . GLY A 1 93 ? 11.477 0.051 2.27 1 95.38 93 GLY A C 1
ATOM 699 O O . GLY A 1 93 ? 10.984 -0.91 1.679 1 95.38 93 GLY A O 1
ATOM 700 N N . LYS A 1 94 ? 10.812 0.969 2.895 1 96.56 94 LYS A N 1
ATOM 701 C CA . LYS A 1 94 ? 9.359 1.021 2.859 1 96.56 94 LYS A CA 1
ATOM 702 C C . LYS A 1 94 ? 8.859 2.449 2.643 1 96.56 94 LYS A C 1
ATOM 704 O O . LYS A 1 94 ? 9.516 3.408 3.062 1 96.56 94 LYS A O 1
ATOM 709 N N . ALA A 1 95 ? 7.84 2.566 1.97 1 96.44 95 ALA A N 1
ATOM 710 C CA . ALA A 1 95 ? 7.105 3.822 1.855 1 96.44 95 ALA A CA 1
ATOM 711 C C . ALA A 1 95 ? 5.676 3.67 2.363 1 96.44 95 ALA A C 1
ATOM 713 O O . ALA A 1 95 ? 5 2.689 2.041 1 96.44 95 ALA A O 1
ATOM 714 N N . ILE A 1 96 ? 5.215 4.562 3.156 1 97.31 96 ILE A N 1
ATOM 715 C CA . ILE A 1 96 ? 3.85 4.539 3.664 1 97.31 96 ILE A CA 1
ATOM 716 C C . ILE A 1 96 ? 3.143 5.844 3.305 1 97.31 96 ILE A C 1
ATOM 718 O O . ILE A 1 96 ? 3.664 6.934 3.566 1 97.31 96 ILE A O 1
ATOM 722 N N . LEU A 1 97 ? 2.082 5.734 2.621 1 96.88 97 LEU A N 1
ATOM 723 C CA . LEU A 1 97 ? 1.19 6.859 2.357 1 96.88 97 LEU A CA 1
ATOM 724 C C . LEU A 1 97 ? -0.008 6.836 3.299 1 96.88 97 LEU A C 1
ATOM 726 O O . LEU A 1 97 ? -0.771 5.867 3.316 1 96.88 97 LEU A O 1
ATOM 730 N N . THR A 1 98 ? -0.12 7.844 4.074 1 97.25 98 THR A N 1
ATOM 731 C CA . THR A 1 98 ? -1.188 7.926 5.062 1 97.25 98 THR A CA 1
ATOM 732 C C . THR A 1 98 ? -2.156 9.055 4.723 1 97.25 98 THR A C 1
ATOM 734 O O . THR A 1 98 ? -1.752 10.219 4.617 1 97.25 98 THR A O 1
ATOM 737 N N . ALA A 1 99 ? -3.375 8.719 4.562 1 95.69 99 ALA A N 1
ATOM 738 C CA . ALA A 1 99 ? -4.41 9.727 4.375 1 95.69 99 ALA A CA 1
ATOM 739 C C . ALA A 1 99 ? -4.734 10.43 5.695 1 95.69 99 ALA A C 1
ATOM 741 O O . ALA A 1 99 ? -4.883 9.773 6.73 1 95.69 99 ALA A O 1
ATOM 742 N N . ILE A 1 100 ? -4.754 11.664 5.668 1 96.25 100 ILE A N 1
ATOM 743 C CA . ILE A 1 100 ? -5.211 12.461 6.797 1 96.25 100 ILE A CA 1
ATOM 744 C C . ILE A 1 100 ? -6.578 13.062 6.484 1 96.25 100 ILE A C 1
ATOM 746 O O . ILE A 1 100 ? -6.68 14.039 5.738 1 96.25 100 ILE A O 1
ATOM 750 N N . PRO A 1 101 ? -7.551 12.5 7.074 1 94.12 101 PRO A N 1
ATOM 751 C CA . PRO A 1 101 ? -8.906 12.922 6.734 1 94.12 101 PRO A CA 1
ATOM 752 C C . PRO A 1 101 ? -9.328 14.203 7.465 1 94.12 101 PRO A C 1
ATOM 754 O O . PRO A 1 101 ? -10.328 14.203 8.18 1 94.12 101 PRO A O 1
ATOM 757 N N . ALA A 1 102 ? -8.547 15.258 7.25 1 93.62 102 ALA A N 1
ATOM 758 C CA . ALA A 1 102 ? -8.945 16.578 7.746 1 93.62 102 ALA A CA 1
ATOM 759 C C . ALA A 1 102 ? -10.125 17.125 6.953 1 93.62 102 ALA A C 1
ATOM 761 O O . ALA A 1 102 ? -10.039 17.297 5.734 1 93.62 102 ALA A O 1
ATOM 762 N N . VAL A 1 103 ? -11.195 17.531 7.621 1 92.25 103 VAL A N 1
ATOM 763 C CA . VAL A 1 103 ? -12.477 17.828 6.992 1 92.25 103 VAL A CA 1
ATOM 764 C C . VAL A 1 103 ? -12.328 19.031 6.062 1 92.25 103 VAL A C 1
ATOM 766 O O . VAL A 1 103 ? -12.859 19.031 4.949 1 92.25 103 VAL A O 1
ATOM 769 N N . HIS A 1 104 ? -11.625 20.078 6.43 1 94.56 104 HIS A N 1
ATOM 770 C CA . HIS A 1 104 ? -11.5 21.312 5.66 1 94.56 104 HIS A CA 1
ATOM 771 C C . HIS A 1 104 ? -10.258 21.281 4.77 1 94.56 104 HIS A C 1
ATOM 773 O O . HIS A 1 104 ? -10.297 21.75 3.635 1 94.56 104 HIS A O 1
ATOM 779 N N . TYR A 1 105 ? -9.203 20.656 5.266 1 94.69 105 TYR A N 1
ATOM 780 C CA . TYR A 1 105 ? -7.934 20.641 4.551 1 94.69 105 TYR A CA 1
ATOM 781 C C . TYR A 1 105 ? -7.359 19.219 4.492 1 94.69 105 TYR A C 1
ATOM 783 O O . TYR A 1 105 ? -6.355 18.938 5.148 1 94.69 105 TYR A O 1
ATOM 791 N N . PRO A 1 106 ? -7.906 18.359 3.684 1 93.94 106 PRO A N 1
ATOM 792 C CA . PRO A 1 106 ? -7.375 17 3.551 1 93.94 106 PRO A CA 1
ATOM 793 C C . PRO A 1 106 ? -5.902 16.984 3.141 1 93.94 106 PRO A C 1
ATOM 795 O O . PRO A 1 106 ? -5.473 17.812 2.334 1 93.94 106 PRO A O 1
ATOM 798 N N . MET A 1 107 ? -5.121 16.047 3.748 1 95.31 107 MET A N 1
ATOM 799 C CA . MET A 1 107 ? -3.686 15.938 3.512 1 95.31 107 MET A CA 1
ATOM 800 C C . MET A 1 107 ? -3.273 14.477 3.342 1 95.31 107 MET A C 1
ATOM 802 O O . MET A 1 107 ? -4.066 13.57 3.605 1 95.31 107 MET A O 1
ATOM 806 N N . VAL A 1 108 ? -2.072 14.328 2.861 1 95.75 108 VAL A N 1
ATOM 807 C CA . VAL A 1 108 ? -1.392 13.039 2.785 1 95.75 108 VAL A CA 1
ATOM 808 C C . VAL A 1 108 ? -0.021 13.133 3.451 1 95.75 108 VAL A C 1
ATOM 810 O O . VAL A 1 108 ? 0.693 14.125 3.273 1 95.75 108 VAL A O 1
ATOM 813 N N . MET A 1 1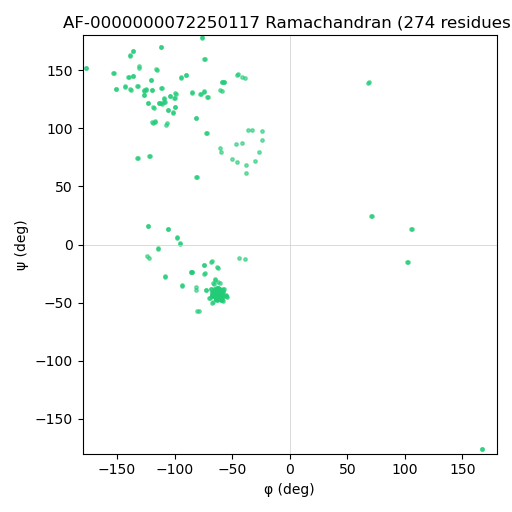09 ? 0.254 12.219 4.25 1 97 109 MET A N 1
ATOM 814 C CA . MET A 1 109 ? 1.598 12.109 4.812 1 97 109 MET A CA 1
ATOM 815 C C . MET A 1 109 ? 2.377 10.984 4.148 1 97 109 MET A C 1
ATOM 817 O O . MET A 1 109 ? 1.888 9.852 4.055 1 97 109 MET A O 1
ATOM 821 N N . VAL A 1 110 ? 3.553 11.289 3.67 1 96.75 110 VAL A N 1
ATOM 822 C CA . VAL A 1 110 ? 4.438 10.32 3.031 1 96.75 110 VAL A CA 1
ATOM 823 C C . VAL A 1 110 ? 5.633 10.031 3.938 1 96.75 110 VAL A C 1
ATOM 825 O O . VAL A 1 110 ? 6.363 10.953 4.32 1 96.75 110 VAL A O 1
ATOM 828 N N . THR A 1 111 ? 5.848 8.82 4.211 1 97.31 111 THR A N 1
ATOM 829 C CA . THR A 1 111 ? 6.934 8.422 5.098 1 97.31 111 THR A CA 1
ATOM 830 C C . THR A 1 111 ? 7.82 7.371 4.43 1 97.31 111 THR A C 1
ATOM 832 O O . THR A 1 111 ? 7.32 6.379 3.9 1 97.31 111 THR A O 1
ATOM 835 N N . LEU A 1 112 ? 9.078 7.625 4.441 1 96.06 112 LEU A N 1
ATOM 836 C CA . LEU A 1 112 ? 10.07 6.672 3.936 1 96.06 112 LEU A CA 1
ATOM 837 C C . LEU A 1 112 ? 10.914 6.113 5.074 1 96.06 112 LEU A C 1
ATOM 839 O O . LEU A 1 112 ? 11.312 6.852 5.977 1 96.06 112 LEU A O 1
ATOM 843 N N . SER A 1 113 ? 11.094 4.852 5.039 1 96.56 113 SER A N 1
ATOM 844 C CA . SER A 1 113 ? 11.859 4.18 6.082 1 96.56 113 SER A CA 1
ATOM 845 C C . SER A 1 113 ? 12.781 3.113 5.492 1 96.56 113 SER A C 1
ATOM 847 O O . SER A 1 113 ? 12.633 2.736 4.328 1 96.56 113 SER A O 1
ATOM 849 N N . ASN A 1 114 ? 13.758 2.709 6.293 1 95.31 114 ASN A N 1
ATOM 850 C CA . ASN A 1 114 ? 14.555 1.546 5.902 1 95.31 114 ASN A CA 1
ATOM 851 C C . ASN A 1 114 ? 13.789 0.245 6.141 1 95.31 114 ASN A C 1
ATOM 853 O O . ASN A 1 114 ? 12.648 0.264 6.609 1 95.31 114 ASN A O 1
ATOM 857 N N . LYS A 1 115 ? 14.367 -0.845 5.801 1 92.94 115 LYS A N 1
ATOM 858 C CA . LYS A 1 115 ? 13.695 -2.143 5.809 1 92.94 115 LYS A CA 1
ATOM 859 C C . LYS A 1 115 ? 13.523 -2.666 7.23 1 92.94 115 LYS A C 1
ATOM 861 O O . LYS A 1 115 ? 12.672 -3.521 7.484 1 92.94 115 LYS A O 1
ATOM 866 N N . GLU A 1 116 ? 14.219 -2.178 8.227 1 94.06 116 GLU A N 1
ATOM 867 C CA . GLU A 1 116 ? 14.258 -2.709 9.586 1 94.06 116 GLU A CA 1
ATOM 868 C C . GLU A 1 116 ? 13.258 -1.987 10.484 1 94.06 116 GLU A C 1
ATOM 870 O O . GLU A 1 116 ? 13.109 -2.334 11.664 1 94.06 116 GLU A O 1
ATOM 875 N N . VAL A 1 117 ? 12.57 -1.086 9.93 1 95.94 117 VAL A N 1
ATOM 876 C CA . VAL A 1 117 ? 11.625 -0.33 10.742 1 95.94 117 VAL A CA 1
ATOM 877 C C . VAL A 1 117 ? 10.617 -1.282 11.383 1 95.94 117 VAL A C 1
ATOM 879 O O . VAL A 1 117 ? 10.227 -2.281 10.773 1 95.94 117 VAL A O 1
ATOM 882 N N . LEU A 1 118 ? 10.297 -0.994 12.648 1 95.38 118 LEU A N 1
ATOM 883 C CA . LEU A 1 118 ? 9.172 -1.693 13.258 1 95.38 118 LEU A CA 1
ATOM 884 C C . LEU A 1 118 ? 7.852 -1.199 12.688 1 95.38 118 LEU A C 1
ATOM 886 O O . LEU A 1 118 ? 7.273 -0.231 13.188 1 95.38 118 LEU A O 1
ATOM 890 N N . LEU A 1 119 ? 7.375 -1.952 11.703 1 94.75 119 LEU A N 1
ATOM 891 C CA . LEU A 1 119 ? 6.25 -1.492 10.891 1 94.75 119 LEU A CA 1
ATOM 892 C C . LEU A 1 119 ? 5.027 -1.224 11.766 1 94.75 119 LEU A C 1
ATOM 894 O O . LEU A 1 119 ? 4.359 -0.199 11.602 1 94.75 119 LEU A O 1
ATOM 898 N N . GLY A 1 120 ? 4.723 -2.174 12.641 1 94.81 120 GLY A N 1
ATOM 899 C CA . GLY A 1 120 ? 3.586 -1.969 13.531 1 94.81 120 GLY A CA 1
ATOM 900 C C . GLY A 1 120 ? 3.668 -0.675 14.312 1 94.81 120 GLY A C 1
ATOM 901 O O . GLY A 1 120 ? 2.676 0.047 14.438 1 94.81 120 GLY A O 1
ATOM 902 N N . GLN A 1 121 ? 4.785 -0.408 14.828 1 96 121 GLN A N 1
ATOM 903 C CA . GLN A 1 121 ? 5.004 0.82 15.586 1 96 121 GLN A CA 1
ATOM 904 C C . GLN A 1 121 ? 4.84 2.049 14.695 1 96 121 GLN A C 1
ATOM 906 O O . GLN A 1 121 ? 4.223 3.037 15.102 1 96 121 GLN A O 1
ATOM 911 N N . LEU A 1 122 ? 5.434 2.016 13.555 1 97.5 122 LEU A N 1
ATOM 912 C CA . LEU A 1 122 ? 5.332 3.133 12.625 1 97.5 122 LEU A CA 1
ATOM 913 C C . LEU A 1 122 ? 3.881 3.395 12.242 1 97.5 122 LEU A C 1
ATOM 915 O O . LEU A 1 122 ? 3.42 4.539 12.273 1 97.5 122 LEU A O 1
ATOM 919 N N . LEU A 1 123 ? 3.172 2.305 11.945 1 96.69 123 LEU A N 1
ATOM 920 C CA . LEU A 1 123 ? 1.772 2.453 11.57 1 96.69 123 LEU A CA 1
ATOM 921 C C . LEU A 1 123 ? 0.956 3.041 12.711 1 96.69 123 LEU A C 1
ATOM 923 O O . LEU A 1 123 ? 0.065 3.863 12.492 1 96.69 123 LEU A O 1
ATOM 927 N N . TYR A 1 124 ? 1.24 2.674 13.859 1 96.56 124 TYR A N 1
ATOM 928 C CA . TYR A 1 124 ? 0.564 3.217 15.031 1 96.56 124 TYR A CA 1
ATOM 929 C C . TYR A 1 124 ? 0.832 4.711 15.172 1 96.56 124 TYR A C 1
ATOM 931 O O . TYR A 1 124 ? -0.091 5.492 15.414 1 96.56 124 TYR A O 1
ATOM 939 N N . SER A 1 125 ? 2.082 5.105 15.031 1 97.94 125 SER A N 1
ATOM 940 C CA . SER A 1 125 ? 2.465 6.512 15.125 1 97.94 125 SER A CA 1
ATOM 941 C C . SER A 1 125 ? 1.78 7.344 14.055 1 97.94 125 SER A C 1
ATOM 943 O O . SER A 1 125 ? 1.323 8.453 14.32 1 97.94 125 SER A O 1
ATOM 945 N N . LEU A 1 126 ? 1.731 6.82 12.891 1 98.19 126 LEU A N 1
ATOM 946 C CA . LEU A 1 126 ? 1.097 7.52 11.773 1 98.19 126 LEU A CA 1
ATOM 947 C C . LEU A 1 126 ? -0.402 7.676 12.016 1 98.19 126 LEU A C 1
ATOM 949 O O . LEU A 1 126 ? -0.974 8.727 11.727 1 98.19 126 LEU A O 1
ATOM 953 N N . LYS A 1 127 ? -0.971 6.648 12.5 1 96.88 127 LYS A N 1
ATOM 954 C CA . LYS A 1 127 ? -2.393 6.699 12.828 1 96.88 127 LYS A CA 1
ATOM 955 C C . LYS A 1 127 ? -2.678 7.781 13.867 1 96.88 127 LYS A C 1
ATOM 957 O O . LYS A 1 127 ? -3.615 8.57 13.711 1 96.88 127 LYS A O 1
ATOM 962 N N . LYS A 1 128 ? -1.901 7.777 14.859 1 97.81 128 LYS A N 1
ATOM 963 C CA . LYS A 1 128 ? -2.059 8.781 15.914 1 97.81 128 LYS A CA 1
ATOM 964 C C . LYS A 1 128 ? -1.881 10.188 15.352 1 97.81 128 LYS A C 1
ATOM 966 O O . LYS A 1 128 ? -2.66 11.094 15.664 1 97.81 128 LYS A O 1
ATOM 971 N N . ALA A 1 129 ? -0.859 10.352 14.594 1 98.06 129 ALA A N 1
ATOM 972 C CA . ALA A 1 129 ? -0.605 11.656 13.984 1 98.06 129 ALA A CA 1
ATOM 973 C C . ALA A 1 129 ? -1.776 12.078 13.102 1 98.06 129 ALA A C 1
ATOM 975 O O . ALA A 1 129 ? -2.219 13.227 13.156 1 98.06 129 ALA A O 1
ATOM 976 N N . SER A 1 130 ? -2.246 11.188 12.266 1 97.88 130 SER A N 1
ATOM 977 C CA . SER A 1 130 ? -3.375 11.453 11.383 1 97.88 130 SER A CA 1
ATOM 978 C C . SER A 1 130 ? -4.598 11.906 12.172 1 97.88 130 SER A C 1
ATOM 980 O O . SER A 1 130 ? -5.258 12.875 11.797 1 97.88 130 SER A O 1
ATOM 982 N N . GLN A 1 131 ? -4.879 11.234 13.258 1 97.25 131 GLN A N 1
ATOM 983 C CA . GLN A 1 131 ? -6.027 11.562 14.094 1 97.25 131 GLN A CA 1
ATOM 984 C C . GLN A 1 131 ? -5.859 12.93 14.742 1 97.25 131 GLN A C 1
ATOM 986 O O . GLN A 1 131 ? -6.805 13.719 14.797 1 97.25 131 GLN A O 1
ATOM 991 N N . THR A 1 132 ? -4.699 13.18 15.25 1 98.06 132 THR A N 1
ATOM 992 C CA . THR A 1 132 ? -4.406 14.453 15.906 1 98.06 132 THR A CA 1
ATOM 993 C C . THR A 1 132 ? -4.625 15.617 14.945 1 98.06 132 THR A C 1
ATOM 995 O O . THR A 1 132 ? -5.285 16.594 15.289 1 98.06 132 THR A O 1
ATOM 998 N N . ILE A 1 133 ? -4.156 15.508 13.734 1 97.75 133 ILE A N 1
ATOM 999 C CA . ILE A 1 133 ? -4.254 16.578 12.734 1 97.75 133 ILE A CA 1
ATOM 1000 C C . ILE A 1 133 ? -5.707 16.734 12.297 1 97.75 133 ILE A C 1
ATOM 1002 O O . ILE A 1 133 ? -6.211 17.859 12.188 1 97.75 133 ILE A O 1
ATOM 1006 N N . ALA A 1 134 ? -6.312 15.617 12.039 1 96.94 134 ALA A N 1
ATOM 1007 C CA . ALA A 1 134 ? -7.707 15.656 11.594 1 96.94 134 ALA A CA 1
ATOM 1008 C C . ALA A 1 134 ? -8.594 16.312 12.641 1 96.94 134 ALA A C 1
ATOM 1010 O O . ALA A 1 134 ? -9.477 17.109 12.305 1 96.94 134 ALA A O 1
ATOM 1011 N N . GLU A 1 135 ? -8.367 15.992 13.883 1 97 135 GLU A N 1
ATOM 1012 C CA . GLU A 1 135 ? -9.164 16.547 14.977 1 97 135 GLU A CA 1
ATOM 1013 C C . GLU A 1 135 ? -8.953 18.062 15.094 1 97 135 GLU A C 1
ATOM 1015 O O . GLU A 1 135 ? -9.891 18.797 15.375 1 97 135 GLU A O 1
ATOM 1020 N N . ALA A 1 136 ? -7.719 18.484 14.883 1 96.19 136 ALA A N 1
ATOM 1021 C CA . ALA A 1 136 ? -7.391 19.906 14.969 1 96.19 136 ALA A CA 1
ATOM 1022 C C . ALA A 1 136 ? -8.07 20.688 13.852 1 96.19 136 ALA A C 1
ATOM 1024 O O . ALA A 1 136 ? -8.406 21.859 14.023 1 96.19 136 ALA A O 1
ATOM 1025 N N . ASP A 1 137 ? -8.25 20.094 12.656 1 94.44 137 ASP A N 1
ATOM 1026 C CA . ASP A 1 137 ? -8.914 20.734 11.523 1 94.44 137 ASP A CA 1
ATOM 1027 C C . ASP A 1 137 ? -10.398 20.938 11.805 1 94.44 137 ASP A C 1
ATOM 1029 O O . ASP A 1 137 ? -11 21.891 11.328 1 94.44 137 ASP A O 1
ATOM 1033 N N . GLY A 1 138 ? -11.078 19.859 12.383 1 85.81 138 GLY A N 1
ATOM 1034 C CA . GLY A 1 138 ? -12.508 19.906 12.656 1 85.81 138 GLY A CA 1
ATOM 1035 C C . GLY A 1 138 ? -12.867 20.891 13.766 1 85.81 138 GLY A C 1
ATOM 1036 O O . GLY A 1 138 ? -14.039 21.172 13.992 1 85.81 138 GLY A O 1
ATOM 1037 N N . GLU A 1 139 ? -11.93 21.328 14.523 1 69.88 139 GLU A N 1
ATOM 1038 C CA . GLU A 1 139 ? -12.203 22.328 15.547 1 69.88 139 GLU A CA 1
ATOM 1039 C C . GLU A 1 139 ? -12.219 23.734 14.953 1 69.88 139 GLU A C 1
ATOM 1041 O O . GLU A 1 139 ? -11.617 23.969 13.898 1 69.88 139 GLU A O 1
ATOM 1046 N N . MET B 1 1 ? 3.951 -15 -44.312 1 32.03 1 MET B N 1
ATOM 1047 C CA . MET B 1 1 ? 2.984 -14.812 -43.25 1 32.03 1 MET B CA 1
ATOM 1048 C C . MET B 1 1 ? 3.668 -14.883 -41.875 1 32.03 1 MET B C 1
ATOM 1050 O O . MET B 1 1 ? 4.203 -15.93 -41.5 1 32.03 1 MET B O 1
ATOM 1054 N N . LEU B 1 2 ? 4.336 -13.844 -41.344 1 41.38 2 LEU B N 1
ATOM 1055 C CA . LEU B 1 2 ? 5.168 -13.758 -40.156 1 41.38 2 LEU B CA 1
ATOM 1056 C C . LEU B 1 2 ? 4.367 -14.117 -38.906 1 41.38 2 LEU B C 1
ATOM 1058 O O . LEU B 1 2 ? 3.402 -13.438 -38.562 1 41.38 2 LEU B O 1
ATOM 1062 N N . SER B 1 3 ? 4.23 -15.43 -38.625 1 38.94 3 SER B N 1
ATOM 1063 C CA . SER B 1 3 ? 3.586 -15.938 -37.438 1 38.94 3 SER B CA 1
ATOM 1064 C C . SER B 1 3 ? 4.141 -15.266 -36.188 1 38.94 3 SER B C 1
ATOM 1066 O O . SER B 1 3 ? 5.324 -15.406 -35.875 1 38.94 3 SER B O 1
ATOM 1068 N N . ILE B 1 4 ? 3.871 -14.117 -35.875 1 43.25 4 ILE B N 1
ATOM 1069 C CA . ILE B 1 4 ? 4.207 -13.555 -34.594 1 43.25 4 ILE B CA 1
ATOM 1070 C C . ILE B 1 4 ? 3.82 -14.539 -33.469 1 43.25 4 ILE B C 1
ATOM 1072 O O . ILE B 1 4 ? 2.654 -14.922 -33.375 1 43.25 4 ILE B O 1
ATOM 1076 N N . PRO B 1 5 ? 4.723 -15.461 -33.156 1 41.75 5 PRO B N 1
ATOM 1077 C CA . PRO B 1 5 ? 4.344 -16.406 -32.094 1 41.75 5 PRO B CA 1
ATOM 1078 C C . PRO B 1 5 ? 3.51 -15.742 -31 1 41.75 5 PRO B C 1
ATOM 1080 O O . PRO B 1 5 ? 3.775 -14.594 -30.625 1 41.75 5 PRO B O 1
ATOM 1083 N N . THR B 1 6 ? 2.199 -15.891 -31.047 1 41.81 6 THR B N 1
ATOM 1084 C CA . THR B 1 6 ? 1.373 -15.484 -29.922 1 41.81 6 THR B CA 1
ATOM 1085 C C . THR B 1 6 ? 2.062 -15.812 -28.609 1 41.81 6 THR B C 1
ATOM 1087 O O . THR B 1 6 ? 2.441 -16.969 -28.359 1 41.81 6 THR B O 1
ATOM 1090 N N . ARG B 1 7 ? 3.08 -15.148 -28.359 1 47.34 7 ARG B N 1
ATOM 1091 C CA . ARG B 1 7 ? 3.656 -15.383 -27.047 1 47.34 7 ARG B CA 1
ATOM 1092 C C . ARG B 1 7 ? 2.602 -15.906 -26.078 1 47.34 7 ARG B C 1
ATOM 1094 O O . ARG B 1 7 ? 1.549 -15.289 -25.906 1 47.34 7 ARG B O 1
ATOM 1101 N N . LYS B 1 8 ? 2.471 -17.234 -26.031 1 49.84 8 LYS B N 1
ATOM 1102 C CA . LYS B 1 8 ? 1.597 -17.969 -25.125 1 49.84 8 LYS B CA 1
ATOM 1103 C C . LYS B 1 8 ? 1.356 -17.188 -23.844 1 49.84 8 LYS B C 1
ATOM 1105 O O . LYS B 1 8 ? 2.291 -16.922 -23.078 1 49.84 8 LYS B O 1
ATOM 1110 N N . ARG B 1 9 ? 0.54 -16.25 -23.75 1 56.59 9 ARG B N 1
ATOM 1111 C CA . ARG B 1 9 ? 0.006 -15.32 -22.781 1 56.59 9 ARG B CA 1
ATOM 1112 C C . ARG B 1 9 ? -0.322 -16.031 -21.469 1 56.59 9 ARG B C 1
ATOM 1114 O O . ARG B 1 9 ? -0.698 -15.383 -20.484 1 56.59 9 ARG B O 1
ATOM 1121 N N . THR B 1 10 ? -0.302 -17.406 -21.5 1 75.31 10 THR B N 1
ATOM 1122 C CA . THR B 1 10 ? -0.728 -18.141 -20.312 1 75.31 10 THR B CA 1
ATOM 1123 C C . THR B 1 10 ? 0.418 -18.984 -19.766 1 75.31 10 THR B C 1
ATOM 1125 O O . THR B 1 10 ? 1.152 -19.625 -20.516 1 75.31 10 THR B O 1
ATOM 1128 N N . ALA B 1 11 ? 0.858 -18.734 -18.578 1 83.75 11 ALA B N 1
ATOM 1129 C CA . ALA B 1 11 ? 1.812 -19.547 -17.812 1 83.75 11 ALA B CA 1
ATOM 1130 C C . ALA B 1 11 ? 1.537 -21.047 -18.016 1 83.75 11 ALA B C 1
ATOM 1132 O O . ALA B 1 11 ? 0.395 -21.438 -18.25 1 83.75 11 ALA B O 1
ATOM 1133 N N . PRO B 1 12 ? 2.689 -21.906 -18.078 1 91.62 12 PRO B N 1
ATOM 1134 C CA . PRO B 1 12 ? 2.475 -23.359 -18.109 1 91.62 12 PRO B CA 1
ATOM 1135 C C . PRO B 1 12 ? 1.447 -23.828 -17.094 1 91.62 12 PRO B C 1
ATOM 1137 O O . PRO B 1 12 ? 1.372 -23.281 -15.984 1 91.62 12 PRO B O 1
ATOM 1140 N N . THR B 1 13 ? 0.724 -24.875 -17.5 1 93.69 13 THR B N 1
ATOM 1141 C CA . THR B 1 13 ? -0.376 -25.375 -16.672 1 93.69 13 THR B CA 1
ATOM 1142 C C . THR B 1 13 ? 0.118 -25.766 -15.281 1 93.69 13 THR B C 1
ATOM 1144 O O . THR B 1 13 ? -0.561 -25.516 -14.281 1 93.69 13 THR B O 1
ATOM 1147 N N . GLN B 1 14 ? 1.258 -26.328 -15.172 1 94.81 14 GLN B N 1
ATOM 1148 C CA . GLN B 1 14 ? 1.803 -26.766 -13.891 1 94.81 14 GLN B CA 1
ATOM 1149 C C . GLN B 1 14 ? 2.059 -25.578 -12.969 1 94.81 14 GLN B C 1
ATOM 1151 O O . GLN B 1 14 ? 1.77 -25.641 -11.766 1 94.81 14 GLN B O 1
ATOM 1156 N N . LEU B 1 15 ? 2.607 -24.516 -13.555 1 96.62 15 LEU B N 1
ATOM 1157 C CA . LEU B 1 15 ? 2.885 -23.312 -12.773 1 96.62 15 LEU B CA 1
ATOM 1158 C C . LEU B 1 15 ? 1.589 -22.656 -12.305 1 96.62 15 LEU B C 1
ATOM 1160 O O . LEU B 1 15 ? 1.488 -22.219 -11.156 1 96.62 15 LEU B O 1
ATOM 1164 N N . LEU B 1 16 ? 0.646 -22.656 -13.172 1 96.38 16 LEU B N 1
ATOM 1165 C CA . LEU B 1 16 ? -0.651 -22.078 -12.836 1 96.38 16 LEU B CA 1
ATOM 1166 C C . LEU B 1 16 ? -1.344 -22.891 -11.742 1 96.38 16 LEU B C 1
ATOM 1168 O O . LEU B 1 16 ? -1.949 -22.312 -10.836 1 96.38 16 LEU B O 1
ATOM 1172 N N . GLN B 1 17 ? -1.242 -24.188 -11.867 1 97.06 17 GLN B N 1
ATOM 1173 C CA . GLN B 1 17 ? -1.838 -25.047 -10.852 1 97.06 17 GLN B CA 1
ATOM 1174 C C . GLN B 1 17 ? -1.168 -24.828 -9.492 1 97.06 17 GLN B C 1
ATOM 1176 O O . GLN B 1 17 ? -1.839 -24.812 -8.461 1 97.06 17 GLN B O 1
ATOM 1181 N N . LEU B 1 18 ? 0.117 -24.672 -9.539 1 97.88 18 LEU B N 1
ATOM 1182 C CA . LEU B 1 18 ? 0.848 -24.391 -8.305 1 97.88 18 LEU B CA 1
ATOM 1183 C C . LEU B 1 18 ? 0.411 -23.062 -7.699 1 97.88 18 LEU B C 1
ATOM 1185 O O . LEU B 1 18 ? 0.169 -22.984 -6.492 1 97.88 18 LEU B O 1
ATOM 1189 N N . ALA B 1 19 ? 0.321 -22.031 -8.5 1 97.94 19 ALA B N 1
ATOM 1190 C CA . ALA B 1 19 ? -0.089 -20.719 -8.031 1 97.94 19 ALA B CA 1
ATOM 1191 C C . ALA B 1 19 ? -1.483 -20.766 -7.414 1 97.94 19 ALA B C 1
ATOM 1193 O O . ALA B 1 19 ? -1.723 -20.172 -6.359 1 97.94 19 ALA B O 1
ATOM 1194 N N . LYS B 1 20 ? -2.322 -21.5 -8.023 1 97.5 20 LYS B N 1
ATOM 1195 C CA . LYS B 1 20 ? -3.686 -21.641 -7.52 1 97.5 20 LYS B CA 1
ATOM 1196 C C . LYS B 1 20 ? -3.707 -22.422 -6.199 1 97.5 20 LYS B C 1
ATOM 1198 O O . LYS B 1 20 ? -4.484 -22.094 -5.301 1 97.5 20 LYS B O 1
ATOM 1203 N N . ALA B 1 21 ? -2.869 -23.406 -6.121 1 98.38 21 ALA B N 1
ATOM 1204 C CA . ALA B 1 21 ? -2.773 -24.172 -4.883 1 98.38 21 ALA B CA 1
ATOM 1205 C C . ALA B 1 21 ? -2.291 -23.297 -3.73 1 98.38 21 ALA B C 1
ATOM 1207 O O . ALA B 1 21 ? -2.799 -23.391 -2.611 1 98.38 21 ALA B O 1
ATOM 1208 N N . GLU B 1 22 ? -1.309 -22.438 -4.016 1 98.38 22 GLU B N 1
ATOM 1209 C CA . GLU B 1 22 ? -0.823 -21.516 -2.998 1 98.38 22 GLU B CA 1
ATOM 1210 C C . GLU B 1 22 ? -1.917 -20.531 -2.57 1 98.38 22 GLU B C 1
ATOM 1212 O O . GLU B 1 22 ? -2.068 -20.25 -1.382 1 98.38 22 GLU B O 1
ATOM 1217 N N . ALA B 1 23 ? -2.672 -20.078 -3.525 1 98.12 23 ALA B N 1
ATOM 1218 C CA . ALA B 1 23 ? -3.785 -19.172 -3.227 1 98.12 23 ALA B CA 1
ATOM 1219 C C . ALA B 1 23 ? -4.82 -19.859 -2.34 1 98.12 23 ALA B C 1
ATOM 1221 O O . ALA B 1 23 ? -5.305 -19.266 -1.371 1 98.12 23 ALA B O 1
ATOM 1222 N N . HIS B 1 24 ? -5.07 -21.078 -2.68 1 97.94 24 HIS B N 1
ATOM 1223 C CA . HIS B 1 24 ? -6.027 -21.844 -1.899 1 97.94 24 HIS B CA 1
ATOM 1224 C C . HIS B 1 24 ? -5.531 -22.062 -0.472 1 97.94 24 HIS B C 1
ATOM 1226 O O . HIS B 1 24 ? -6.309 -21.938 0.48 1 97.94 24 HIS B O 1
ATOM 1232 N N . ASN B 1 25 ? -4.281 -22.344 -0.339 1 98.38 25 ASN B N 1
ATOM 1233 C CA . ASN B 1 25 ? -3.682 -22.547 0.978 1 98.38 25 ASN B CA 1
ATOM 1234 C C . ASN B 1 25 ? -3.812 -21.297 1.843 1 98.38 25 ASN B C 1
ATOM 1236 O O . ASN B 1 25 ? -4.129 -21.391 3.029 1 98.38 25 ASN B O 1
ATOM 1240 N N . ILE B 1 26 ? -3.559 -20.172 1.271 1 98.06 26 ILE B N 1
ATOM 1241 C CA . ILE B 1 26 ? -3.658 -18.922 2 1 98.06 26 ILE B CA 1
ATOM 1242 C C . ILE B 1 26 ? -5.098 -18.688 2.451 1 98.06 26 ILE B C 1
ATOM 1244 O O . ILE B 1 26 ? -5.348 -18.344 3.607 1 98.06 26 ILE B O 1
ATOM 1248 N N . LEU B 1 27 ? -5.988 -18.922 1.557 1 97.5 27 LEU B N 1
ATOM 1249 C CA . LEU B 1 27 ? -7.402 -18.719 1.855 1 97.5 27 LEU B CA 1
ATOM 1250 C C . LEU B 1 27 ? -7.848 -19.625 3 1 97.5 27 LEU B C 1
ATOM 1252 O O . LEU B 1 27 ? -8.57 -19.172 3.9 1 97.5 27 LEU B O 1
ATOM 1256 N N . MET B 1 28 ? -7.352 -20.781 2.994 1 96.69 28 MET B N 1
ATOM 1257 C CA . MET B 1 28 ? -7.84 -21.797 3.932 1 96.69 28 MET B CA 1
ATOM 1258 C C . MET B 1 28 ? -7.129 -21.672 5.277 1 96.69 28 MET B C 1
ATOM 1260 O O . MET B 1 28 ? -7.707 -21.984 6.316 1 96.69 28 MET B O 1
ATOM 1264 N N . ASN B 1 29 ? -5.945 -21.094 5.301 1 96.88 29 ASN B N 1
ATOM 1265 C CA . ASN B 1 29 ? -5.125 -21.188 6.508 1 96.88 29 ASN B CA 1
ATOM 1266 C C . ASN B 1 29 ? -4.93 -19.812 7.16 1 96.88 29 ASN B C 1
ATOM 1268 O O . ASN B 1 29 ? -4.25 -19.703 8.18 1 96.88 29 ASN B O 1
ATOM 1272 N N . THR B 1 30 ? -5.43 -18.844 6.535 1 96.12 30 THR B N 1
ATOM 1273 C CA . THR B 1 30 ? -5.312 -17.516 7.125 1 96.12 30 THR B CA 1
ATOM 1274 C C . THR B 1 30 ? -6.691 -16.938 7.453 1 96.12 30 THR B C 1
ATOM 1276 O O . THR B 1 30 ? -7.422 -16.516 6.555 1 96.12 30 THR B O 1
ATOM 1279 N N . ARG B 1 31 ? -6.93 -16.969 8.734 1 94.88 31 ARG B N 1
ATOM 1280 C CA . ARG B 1 31 ? -8.219 -16.438 9.172 1 94.88 31 ARG B CA 1
ATOM 1281 C C . ARG B 1 31 ? -8.383 -14.984 8.75 1 94.88 31 ARG B C 1
ATOM 1283 O O . ARG B 1 31 ? -7.453 -14.188 8.867 1 94.88 31 ARG B O 1
ATOM 1290 N N . GLY B 1 32 ? -9.586 -14.656 8.148 1 95.88 32 GLY B N 1
ATOM 1291 C CA . GLY B 1 32 ? -9.867 -13.281 7.762 1 95.88 32 GLY B CA 1
ATOM 1292 C C . GLY B 1 32 ? -9.703 -13.039 6.273 1 95.88 32 GLY B C 1
ATOM 1293 O O . GLY B 1 32 ? -10.164 -12.016 5.754 1 95.88 32 GLY B O 1
ATOM 1294 N N . VAL B 1 33 ? -9.047 -13.977 5.609 1 97 33 VAL B N 1
ATOM 1295 C CA . VAL B 1 33 ? -8.898 -13.859 4.16 1 97 33 VAL B CA 1
ATOM 1296 C C . VAL B 1 33 ? -10.141 -14.43 3.471 1 97 33 VAL B C 1
ATOM 1298 O O . VAL B 1 33 ? -10.562 -15.547 3.779 1 97 33 VAL B O 1
ATOM 1301 N N . ASP B 1 34 ? -10.664 -13.664 2.561 1 94.88 34 ASP B N 1
ATOM 1302 C CA . ASP B 1 34 ? -11.891 -14.164 1.947 1 94.88 34 ASP B CA 1
ATOM 1303 C C . ASP B 1 34 ? -11.742 -14.258 0.431 1 94.88 34 ASP B C 1
ATOM 1305 O O . ASP B 1 34 ? -12.609 -14.82 -0.245 1 94.88 34 ASP B O 1
ATOM 1309 N N . PHE B 1 35 ? -10.68 -13.703 -0.057 1 96 35 PHE B N 1
ATOM 1310 C CA . PHE B 1 35 ? -10.5 -13.672 -1.503 1 96 35 PHE B CA 1
ATOM 1311 C C . PHE B 1 35 ? -9.023 -13.664 -1.862 1 96 35 PHE B C 1
ATOM 1313 O O . PHE B 1 35 ? -8.234 -12.938 -1.25 1 96 35 PHE B O 1
ATOM 1320 N N . VAL B 1 36 ? -8.633 -14.508 -2.832 1 97.38 36 VAL B N 1
ATOM 1321 C CA . VAL B 1 36 ? -7.297 -14.492 -3.42 1 97.38 36 VAL B CA 1
ATOM 1322 C C . VAL B 1 36 ? -7.395 -14.695 -4.93 1 97.38 36 VAL B C 1
ATOM 1324 O O . VAL B 1 36 ? -8.102 -15.594 -5.402 1 97.38 36 VAL B O 1
ATOM 1327 N N . MET B 1 37 ? -6.656 -13.852 -5.664 1 96.19 37 MET B N 1
ATOM 1328 C CA . MET B 1 37 ? -6.645 -13.93 -7.121 1 96.19 37 MET B CA 1
ATOM 1329 C C . MET B 1 37 ? -5.219 -13.883 -7.66 1 96.19 37 MET B C 1
ATOM 1331 O O . MET B 1 37 ? -4.395 -13.102 -7.18 1 96.19 37 MET B O 1
ATOM 1335 N N . ILE B 1 38 ? -4.977 -14.75 -8.617 1 96.44 38 ILE B N 1
ATOM 1336 C CA . ILE B 1 38 ? -3.736 -14.703 -9.383 1 96.44 38 ILE B CA 1
ATOM 1337 C C . ILE B 1 38 ? -3.977 -13.984 -10.711 1 96.44 38 ILE B C 1
ATOM 1339 O O . ILE B 1 38 ? -4.934 -14.281 -11.422 1 96.44 38 ILE B O 1
ATOM 1343 N N . CYS B 1 39 ? -3.135 -13.031 -10.984 1 95.38 39 CYS B N 1
ATOM 1344 C CA . CYS B 1 39 ? -3.227 -12.305 -12.242 1 95.38 39 CYS B CA 1
ATOM 1345 C C . CYS B 1 39 ? -1.867 -12.219 -12.922 1 95.38 39 CYS B C 1
ATOM 1347 O O . CYS B 1 39 ? -0.83 -12.266 -12.258 1 95.38 39 CYS B O 1
ATOM 1349 N N . SER B 1 40 ? -1.955 -12.102 -14.25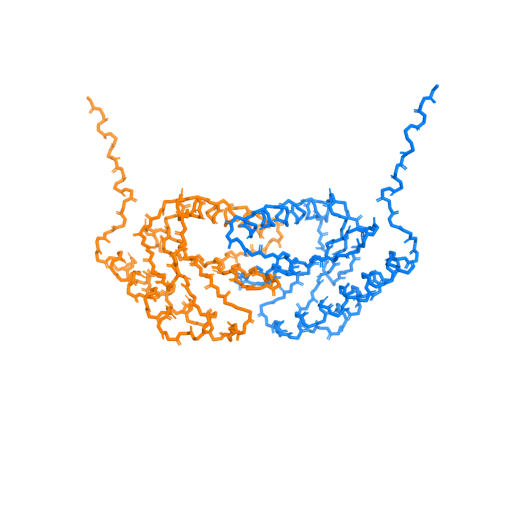 1 94 40 SER B N 1
ATOM 1350 C CA . SER B 1 40 ? -0.731 -11.805 -14.992 1 94 40 SER B CA 1
ATOM 1351 C C . SER B 1 40 ? -0.311 -10.352 -14.805 1 94 40 SER B C 1
ATOM 1353 O O . SER B 1 40 ? -1.113 -9.516 -14.375 1 94 40 SER B O 1
ATOM 1355 N N . SER B 1 41 ? 0.942 -10.109 -15.07 1 90.06 41 SER B N 1
ATOM 1356 C CA . SER B 1 41 ? 1.49 -8.766 -14.906 1 90.06 41 SER B CA 1
ATOM 1357 C C . SER B 1 41 ? 0.806 -7.773 -15.836 1 90.06 41 SER B C 1
ATOM 1359 O O . SER B 1 41 ? 0.853 -6.562 -15.602 1 90.06 41 SER B O 1
ATOM 1361 N N . ASP B 1 42 ? 0.184 -8.273 -16.859 1 89 42 ASP B N 1
ATOM 1362 C CA . ASP B 1 42 ? -0.492 -7.387 -17.797 1 89 42 ASP B CA 1
ATOM 1363 C C . ASP B 1 42 ? -1.985 -7.297 -17.5 1 89 42 ASP B C 1
ATOM 1365 O O . ASP B 1 42 ? -2.748 -6.703 -18.266 1 89 42 ASP B O 1
ATOM 1369 N N . GLY B 1 43 ? -2.479 -7.879 -16.453 1 91.25 43 GLY B N 1
ATOM 1370 C CA . GLY B 1 43 ? -3.799 -7.547 -15.938 1 91.25 43 GLY B CA 1
ATOM 1371 C C . GLY B 1 43 ? -4.84 -8.609 -16.219 1 91.25 43 GLY B C 1
ATOM 1372 O O . GLY B 1 43 ? -6.039 -8.359 -16.141 1 91.25 43 GLY B O 1
ATOM 1373 N N . PHE B 1 44 ? -4.496 -9.742 -16.609 1 92.5 44 PHE B N 1
ATOM 1374 C CA . PHE B 1 44 ? -5.457 -10.812 -16.875 1 92.5 44 PHE B CA 1
ATOM 1375 C C . PHE B 1 44 ? -5.613 -11.703 -15.648 1 92.5 44 PHE B C 1
ATOM 1377 O O . PHE B 1 44 ? -4.629 -12.039 -14.984 1 92.5 44 PHE B O 1
ATOM 1384 N N . GLU B 1 45 ? -6.809 -12.156 -15.438 1 94.19 45 GLU B N 1
ATOM 1385 C CA . GLU B 1 45 ? -7.082 -13.109 -14.367 1 94.19 45 GLU B CA 1
ATOM 1386 C C . GLU B 1 45 ? -6.652 -14.516 -14.758 1 94.19 45 GLU B C 1
ATOM 1388 O O . GLU B 1 45 ? -7.023 -15.016 -15.828 1 94.19 45 GLU B O 1
ATOM 1393 N N . LEU B 1 46 ? -5.875 -15.133 -13.844 1 94.56 46 LEU B N 1
ATOM 1394 C CA . LEU B 1 46 ? -5.391 -16.484 -14.109 1 94.56 46 LEU B CA 1
ATOM 1395 C C . LEU B 1 46 ? -6.098 -17.5 -13.219 1 94.56 46 LEU B C 1
ATOM 1397 O O . LEU B 1 46 ? -6.176 -18.672 -13.555 1 94.56 46 LEU B O 1
ATOM 1401 N N . GLY B 1 47 ? -6.52 -17.047 -12.094 1 94.06 47 GLY B N 1
ATOM 1402 C CA . GLY B 1 47 ? -7.234 -17.891 -11.148 1 94.06 47 GLY B CA 1
ATOM 1403 C C . GLY B 1 47 ? -7.707 -17.141 -9.914 1 94.06 47 GLY B C 1
ATOM 1404 O O . GLY B 1 47 ? -7.133 -16.109 -9.555 1 94.06 47 GLY B O 1
ATOM 1405 N N . THR B 1 48 ? -8.781 -17.656 -9.383 1 94.62 48 THR B N 1
ATOM 1406 C CA . THR B 1 48 ? -9.367 -17.016 -8.211 1 94.62 48 THR B CA 1
ATOM 1407 C C . THR B 1 48 ? -9.914 -18.062 -7.242 1 94.62 48 THR B C 1
ATOM 1409 O O . THR B 1 48 ? -10.5 -19.047 -7.66 1 94.62 48 THR B O 1
ATOM 1412 N N . VAL B 1 49 ? -9.609 -17.828 -6.02 1 95.19 49 VAL B N 1
ATOM 1413 C CA . VAL B 1 49 ? -10.242 -18.594 -4.953 1 95.19 49 VAL B CA 1
ATOM 1414 C C . VAL B 1 49 ? -10.906 -17.656 -3.957 1 95.19 49 VAL B C 1
ATOM 1416 O O . VAL B 1 49 ? -10.344 -16.609 -3.604 1 95.19 49 VAL B O 1
ATOM 1419 N N . SER B 1 50 ? -12.18 -17.969 -3.58 1 94.5 50 SER B N 1
ATOM 1420 C CA . SER B 1 50 ? -12.883 -17.016 -2.729 1 94.5 50 SER B CA 1
ATOM 1421 C C . SER B 1 50 ? -13.938 -17.719 -1.87 1 94.5 50 SER B C 1
ATOM 1423 O O . SER B 1 50 ? -14.469 -18.766 -2.258 1 94.5 50 SER B O 1
ATOM 1425 N N . HIS B 1 51 ? -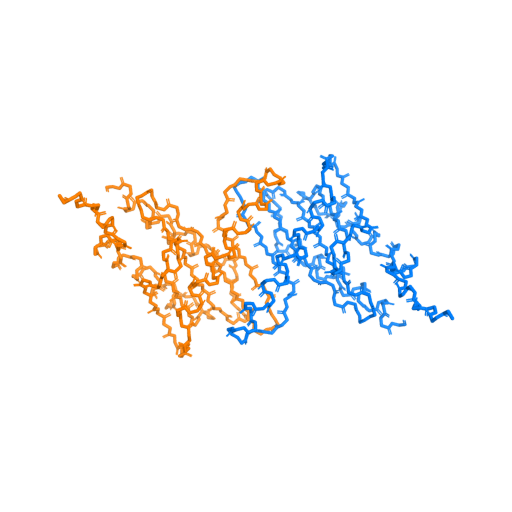14.109 -17.172 -0.732 1 89.81 51 HIS B N 1
ATOM 1426 C CA . HIS B 1 51 ? -15.273 -17.516 0.08 1 89.81 51 HIS B CA 1
ATOM 1427 C C . HIS B 1 51 ? -16.484 -16.672 -0.309 1 89.81 51 HIS B C 1
ATOM 1429 O O . HIS B 1 51 ? -17.625 -17.047 0.001 1 89.81 51 HIS B O 1
ATOM 1435 N N . LYS B 1 52 ? -16.188 -15.508 -0.904 1 79 52 LYS B N 1
ATOM 1436 C CA . LYS B 1 52 ? -17.234 -14.562 -1.293 1 79 52 LYS B CA 1
ATOM 1437 C C . LYS B 1 52 ? -17.266 -14.383 -2.807 1 79 52 LYS B C 1
ATOM 1439 O O . LYS B 1 52 ? -16.266 -14.578 -3.488 1 79 52 LYS B O 1
ATOM 1444 N N . ASN B 1 53 ? -18.422 -14.102 -3.193 1 73.38 53 ASN B N 1
ATOM 1445 C CA . ASN B 1 53 ? -18.547 -13.852 -4.625 1 73.38 53 ASN B CA 1
ATOM 1446 C C . ASN B 1 53 ? -18.125 -12.43 -4.98 1 73.38 53 ASN B C 1
ATOM 1448 O O . ASN B 1 53 ? -18.625 -11.461 -4.414 1 73.38 53 ASN B O 1
ATOM 1452 N N . HIS B 1 54 ? -17.078 -12.453 -5.574 1 71.81 54 HIS B N 1
ATOM 1453 C CA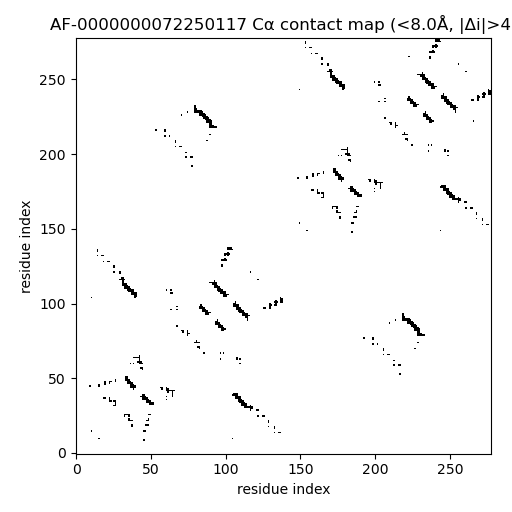 . HIS B 1 54 ? -16.672 -11.156 -6.117 1 71.81 54 HIS B CA 1
ATOM 1454 C C . HIS B 1 54 ? -17.016 -11.055 -7.602 1 71.81 54 HIS B C 1
ATOM 1456 O O . HIS B 1 54 ? -16.625 -11.922 -8.391 1 71.81 54 HIS B O 1
ATOM 1462 N N . HIS B 1 55 ? -17.688 -10.102 -7.957 1 67.75 55 HIS B N 1
ATOM 1463 C CA . HIS B 1 55 ? -18.359 -10.055 -9.242 1 67.75 55 HIS B CA 1
ATOM 1464 C C . HIS B 1 55 ? -17.406 -9.648 -10.359 1 67.75 55 HIS B C 1
ATOM 1466 O O . HIS B 1 55 ? -17.516 -10.117 -11.492 1 67.75 55 HIS B O 1
ATOM 1472 N N . ASN B 1 56 ? -16.547 -8.75 -10.102 1 83.06 56 ASN B N 1
ATOM 1473 C CA . ASN B 1 56 ? -15.797 -8.266 -11.266 1 83.06 56 ASN B CA 1
ATOM 1474 C C . ASN B 1 56 ? -14.297 -8.469 -11.094 1 83.06 56 ASN B C 1
ATOM 1476 O O . ASN B 1 56 ? -13.547 -7.504 -10.938 1 83.06 56 ASN B O 1
ATOM 1480 N N . THR B 1 57 ? -13.969 -9.766 -11.297 1 87 57 THR B N 1
ATOM 1481 C CA . THR B 1 57 ? -12.57 -10.133 -11.102 1 87 57 THR B CA 1
ATOM 1482 C C . THR B 1 57 ? -11.703 -9.617 -12.25 1 87 57 THR B C 1
ATOM 1484 O O . THR B 1 57 ? -10.523 -9.336 -12.07 1 87 57 THR B O 1
ATOM 1487 N N . THR B 1 58 ? -12.32 -9.422 -13.383 1 85.38 58 THR B N 1
ATOM 1488 C CA . THR B 1 58 ? -11.586 -8.906 -14.539 1 85.38 58 THR B CA 1
ATOM 1489 C C . THR B 1 58 ? -11.141 -7.469 -14.297 1 85.38 58 THR B C 1
ATOM 1491 O O . THR B 1 58 ? -9.977 -7.133 -14.531 1 85.38 58 THR B O 1
ATOM 1494 N N . LYS B 1 59 ? -12.07 -6.719 -13.898 1 86.69 59 LYS B N 1
ATOM 1495 C CA . LYS B 1 59 ? -11.742 -5.332 -13.586 1 86.69 59 LYS B CA 1
ATOM 1496 C C . LYS B 1 59 ? -10.734 -5.25 -12.445 1 86.69 59 LYS B C 1
ATOM 1498 O O . LYS B 1 59 ? -9.797 -4.453 -12.492 1 86.69 59 LYS B O 1
ATOM 1503 N N . LEU B 1 60 ? -10.867 -6.109 -11.492 1 90.62 60 LEU B N 1
ATOM 1504 C CA . LEU B 1 60 ? -9.969 -6.152 -10.352 1 90.62 60 LEU B CA 1
ATOM 1505 C C . LEU B 1 60 ? -8.547 -6.492 -10.781 1 90.62 60 LEU B C 1
ATOM 1507 O O . LEU B 1 60 ? -7.59 -5.848 -10.344 1 90.62 60 LEU B O 1
ATOM 1511 N N . ALA B 1 61 ? -8.438 -7.445 -11.656 1 92.31 61 ALA B N 1
ATOM 1512 C CA . ALA B 1 61 ? -7.129 -7.84 -12.18 1 92.31 61 ALA B CA 1
ATOM 1513 C C . ALA B 1 61 ? -6.461 -6.684 -12.914 1 92.31 61 ALA B C 1
ATOM 1515 O O . ALA B 1 61 ? -5.285 -6.387 -12.688 1 92.31 61 ALA B O 1
ATOM 1516 N N . ALA B 1 62 ? -7.203 -6.023 -13.742 1 91.5 62 ALA B N 1
ATOM 1517 C CA . ALA B 1 62 ? -6.688 -4.918 -14.555 1 91.5 62 ALA B CA 1
ATOM 1518 C C . ALA B 1 62 ? -6.199 -3.773 -13.672 1 91.5 62 ALA B C 1
ATOM 1520 O O . ALA B 1 62 ? -5.094 -3.264 -13.867 1 91.5 62 ALA B O 1
ATOM 1521 N N . VAL B 1 63 ? -6.961 -3.43 -12.688 1 90.81 63 VAL B N 1
ATOM 1522 C CA . VAL B 1 63 ? -6.621 -2.281 -11.859 1 90.81 63 VAL B CA 1
ATOM 1523 C C . VAL B 1 63 ? -5.441 -2.627 -10.953 1 90.81 63 VAL B C 1
ATOM 1525 O O . VAL B 1 63 ? -4.543 -1.808 -10.758 1 90.81 63 VAL B O 1
ATOM 1528 N N . SER B 1 64 ? -5.414 -3.859 -10.422 1 93.06 64 SER B N 1
ATOM 1529 C CA . SER B 1 64 ? -4.301 -4.277 -9.578 1 93.06 64 SER B CA 1
ATOM 1530 C C . SER B 1 64 ? -2.975 -4.168 -10.32 1 93.06 64 SER B C 1
ATOM 1532 O O . SER B 1 64 ? -1.982 -3.691 -9.766 1 93.06 64 SER B O 1
ATOM 1534 N N . SER B 1 65 ? -2.988 -4.551 -11.602 1 91.19 65 SER B N 1
ATOM 1535 C CA . SER B 1 65 ? -1.782 -4.445 -12.414 1 91.19 65 SER B CA 1
ATOM 1536 C C . SER B 1 65 ? -1.38 -2.99 -12.625 1 91.19 65 SER B C 1
ATOM 1538 O O . SER B 1 65 ? -0.195 -2.654 -12.57 1 91.19 65 SER B O 1
ATOM 1540 N N . SER B 1 66 ? -2.332 -2.129 -12.859 1 90.81 66 SER B N 1
ATOM 1541 C CA . SER B 1 66 ? -2.055 -0.708 -13.047 1 90.81 66 SER B CA 1
ATOM 1542 C C . SER B 1 66 ? -1.45 -0.093 -11.789 1 90.81 66 SER B C 1
ATOM 1544 O O . SER B 1 66 ? -0.5 0.688 -11.867 1 90.81 66 SER B O 1
ATOM 1546 N N . ILE B 1 67 ? -1.977 -0.465 -10.695 1 91.5 67 ILE B N 1
ATOM 1547 C CA . ILE B 1 67 ? -1.478 0.043 -9.422 1 91.5 67 ILE B CA 1
ATOM 1548 C C . ILE B 1 67 ? -0.04 -0.423 -9.203 1 91.5 67 ILE B C 1
ATOM 1550 O O . ILE B 1 67 ? 0.833 0.375 -8.852 1 91.5 67 ILE B O 1
ATOM 1554 N N . LEU B 1 68 ? 0.177 -1.711 -9.445 1 90.5 68 LEU B N 1
ATOM 1555 C CA . LEU B 1 68 ? 1.524 -2.246 -9.281 1 90.5 68 LEU B CA 1
ATOM 1556 C C . LEU B 1 68 ? 2.514 -1.511 -10.18 1 90.5 68 LEU B C 1
ATOM 1558 O O . LEU B 1 68 ? 3.619 -1.176 -9.75 1 90.5 68 LEU B O 1
ATOM 1562 N N . ALA B 1 69 ? 2.07 -1.27 -11.422 1 90.69 69 ALA B N 1
ATOM 1563 C CA . ALA B 1 69 ? 2.93 -0.565 -12.375 1 90.69 69 ALA B CA 1
ATOM 1564 C C . ALA B 1 69 ? 3.229 0.853 -11.898 1 90.69 69 ALA B C 1
ATOM 1566 O O . ALA B 1 69 ? 4.383 1.285 -11.898 1 90.69 69 ALA B O 1
ATOM 1567 N N . MET B 1 70 ? 2.258 1.582 -11.414 1 89.06 70 MET B N 1
ATOM 1568 C CA . MET B 1 70 ? 2.412 2.959 -10.953 1 89.06 70 MET B CA 1
ATOM 1569 C C . MET B 1 70 ? 3.273 3.016 -9.695 1 89.06 70 MET B C 1
ATOM 1571 O O . MET B 1 70 ? 4.164 3.861 -9.586 1 89.06 70 MET B O 1
ATOM 1575 N N . VAL B 1 71 ? 3.047 2.168 -8.828 1 91.56 71 VAL B N 1
ATOM 1576 C CA . VAL B 1 71 ? 3.777 2.139 -7.566 1 91.56 71 VAL B CA 1
ATOM 1577 C C . VAL B 1 71 ? 5.238 1.771 -7.82 1 91.56 71 VAL B C 1
ATOM 1579 O O . VAL B 1 71 ? 6.145 2.336 -7.207 1 91.56 71 VAL B O 1
ATOM 1582 N N . THR B 1 72 ? 5.461 0.81 -8.719 1 89.56 72 THR B N 1
ATOM 1583 C CA . THR B 1 72 ? 6.824 0.43 -9.07 1 89.56 72 THR B CA 1
ATOM 1584 C C . THR B 1 72 ? 7.594 1.624 -9.625 1 89.56 72 THR B C 1
ATOM 1586 O O . THR B 1 72 ? 8.75 1.853 -9.266 1 89.56 72 THR B O 1
ATOM 1589 N N . ALA B 1 73 ? 6.926 2.336 -10.484 1 88.31 73 ALA B N 1
ATOM 1590 C CA . ALA B 1 73 ? 7.543 3.537 -11.039 1 88.31 73 ALA B CA 1
ATOM 1591 C C . ALA B 1 73 ? 7.824 4.562 -9.945 1 88.31 73 ALA B C 1
ATOM 1593 O O . ALA B 1 73 ? 8.883 5.203 -9.945 1 88.31 73 ALA B O 1
ATOM 1594 N N . PHE B 1 74 ? 6.945 4.715 -9.031 1 89.38 74 PHE B N 1
ATOM 1595 C CA . PHE B 1 74 ? 7.098 5.625 -7.902 1 89.38 74 PHE B CA 1
ATOM 1596 C C . PHE B 1 74 ? 8.273 5.219 -7.031 1 89.38 74 PHE B C 1
ATOM 1598 O O . PHE B 1 74 ? 9.078 6.062 -6.625 1 89.38 74 PHE B O 1
ATOM 1605 N N . LEU B 1 75 ? 8.43 3.996 -6.664 1 90.94 75 LEU B N 1
ATOM 1606 C CA . LEU B 1 75 ? 9.516 3.488 -5.828 1 90.94 75 LEU B CA 1
ATOM 1607 C C . LEU B 1 75 ? 10.867 3.742 -6.48 1 90.94 75 LEU B C 1
ATOM 1609 O O . LEU B 1 75 ? 11.828 4.121 -5.805 1 90.94 75 LEU B O 1
ATOM 1613 N N . LYS B 1 76 ? 10.844 3.559 -7.789 1 89 76 LYS B N 1
ATOM 1614 C CA . LYS B 1 76 ? 12.07 3.85 -8.523 1 89 76 LYS B CA 1
ATOM 1615 C C . LYS B 1 76 ? 12.445 5.324 -8.398 1 89 76 LYS B C 1
ATOM 1617 O O . LYS B 1 76 ? 13.625 5.66 -8.234 1 89 76 LYS B O 1
ATOM 1622 N N . GLU B 1 77 ? 11.484 6.152 -8.43 1 86.25 77 GLU B N 1
ATOM 1623 C CA . GLU B 1 77 ? 11.688 7.594 -8.328 1 86.25 77 GLU B CA 1
ATOM 1624 C C . GLU B 1 77 ? 12.344 7.961 -6.996 1 86.25 77 GLU B C 1
ATOM 1626 O O . GLU B 1 77 ? 13.102 8.93 -6.918 1 86.25 77 GLU B O 1
ATOM 1631 N N . ILE B 1 78 ? 12.07 7.25 -5.941 1 88 78 ILE B N 1
ATOM 1632 C CA . ILE B 1 78 ? 12.578 7.586 -4.613 1 88 78 ILE B CA 1
ATOM 1633 C C . ILE B 1 78 ? 13.695 6.621 -4.23 1 88 78 ILE B C 1
ATOM 1635 O O . ILE B 1 78 ? 13.992 6.441 -3.045 1 88 78 ILE B O 1
ATOM 1639 N N . GLN B 1 79 ? 14.172 5.891 -5.203 1 88.56 79 GLN B N 1
ATOM 1640 C CA . GLN B 1 79 ? 15.352 5.043 -5.109 1 88.56 79 GLN B CA 1
ATOM 1641 C C . GLN B 1 79 ? 15.086 3.82 -4.23 1 88.56 79 GLN B C 1
ATOM 1643 O O . GLN B 1 79 ? 15.969 3.369 -3.5 1 88.56 79 GLN B O 1
ATOM 1648 N N . LEU B 1 80 ? 13.953 3.488 -4.145 1 89.69 80 LEU B N 1
ATOM 1649 C CA . LEU B 1 80 ? 13.602 2.166 -3.635 1 89.69 80 LEU B CA 1
ATOM 1650 C C . LEU B 1 80 ? 13.523 1.152 -4.773 1 89.69 80 LEU B C 1
ATOM 1652 O O . LEU B 1 80 ? 13.156 1.503 -5.898 1 89.69 80 LEU B O 1
ATOM 1656 N N . THR B 1 81 ? 13.914 -0.06 -4.426 1 89.56 81 THR B N 1
ATOM 1657 C CA . THR B 1 81 ? 14 -1.075 -5.473 1 89.56 81 THR B CA 1
ATOM 1658 C C . THR B 1 81 ? 13.086 -2.256 -5.156 1 89.56 81 THR B C 1
ATOM 1660 O O . THR B 1 81 ? 12.953 -2.65 -3.996 1 89.56 81 THR B O 1
ATOM 1663 N N . GLY B 1 82 ? 12.469 -2.766 -6.25 1 85.94 82 GLY B N 1
ATOM 1664 C CA . GLY B 1 82 ? 11.617 -3.934 -6.078 1 85.94 82 GLY B CA 1
ATOM 1665 C C . GLY B 1 82 ? 10.359 -3.643 -5.285 1 85.94 82 GLY B C 1
ATOM 1666 O O . GLY B 1 82 ? 10.352 -2.773 -4.41 1 85.94 82 GLY B O 1
ATOM 1667 N N . CYS B 1 83 ? 9.25 -4.109 -5.578 1 84.06 83 CYS B N 1
ATOM 1668 C CA . CYS B 1 83 ? 7.992 -4.027 -4.84 1 84.06 83 CYS B CA 1
ATOM 1669 C C . CYS B 1 83 ? 7.492 -5.414 -4.457 1 84.06 83 CYS B C 1
ATOM 1671 O O . CYS B 1 83 ? 7.043 -6.176 -5.312 1 84.06 83 CYS B O 1
ATOM 1673 N N . ASN B 1 84 ? 7.664 -5.699 -3.227 1 90.31 84 ASN B N 1
ATOM 1674 C CA . ASN B 1 84 ? 7.223 -7.004 -2.746 1 90.31 84 ASN B CA 1
ATOM 1675 C C . ASN B 1 84 ? 5.715 -7.031 -2.506 1 90.31 84 ASN B C 1
ATOM 1677 O O . ASN B 1 84 ? 5 -7.828 -3.113 1 90.31 84 ASN B O 1
ATOM 1681 N N . ASN B 1 85 ? 5.277 -6.16 -1.699 1 94.38 85 ASN B N 1
ATOM 1682 C CA . ASN B 1 85 ? 3.859 -6.094 -1.363 1 94.38 85 ASN B CA 1
ATOM 1683 C C . ASN B 1 85 ? 3.371 -4.652 -1.274 1 94.38 85 ASN B C 1
ATOM 1685 O O . ASN B 1 85 ? 4.129 -3.756 -0.896 1 94.38 85 ASN B O 1
ATOM 1689 N N . ILE B 1 86 ? 2.217 -4.438 -1.679 1 96.12 86 ILE B N 1
ATOM 1690 C CA . ILE B 1 86 ? 1.439 -3.234 -1.405 1 96.12 86 ILE B CA 1
ATOM 1691 C C . ILE B 1 86 ? 0.271 -3.572 -0.482 1 96.12 86 ILE B C 1
ATOM 1693 O O . ILE B 1 86 ? -0.529 -4.461 -0.784 1 96.12 86 ILE B O 1
ATOM 1697 N N . THR B 1 87 ? 0.204 -2.977 0.624 1 97.19 87 THR B N 1
ATOM 1698 C CA . THR B 1 87 ? -0.899 -3.188 1.554 1 97.19 87 THR B CA 1
ATOM 1699 C C . THR B 1 87 ? -1.806 -1.961 1.604 1 97.19 87 THR B C 1
ATOM 1701 O O . THR B 1 87 ? -1.338 -0.846 1.843 1 97.19 87 THR B O 1
ATOM 1704 N N . LEU B 1 88 ? -3.008 -2.172 1.319 1 96.19 88 LEU B N 1
ATOM 1705 C CA . LEU B 1 88 ? -4.043 -1.149 1.406 1 96.19 88 LEU B CA 1
ATOM 1706 C C . LEU B 1 88 ? -4.941 -1.388 2.615 1 96.19 88 LEU B C 1
ATOM 1708 O O . LEU B 1 88 ? -5.664 -2.389 2.672 1 96.19 88 LEU B O 1
ATOM 1712 N N . ASP B 1 89 ? -4.891 -0.485 3.508 1 95.69 89 ASP B N 1
ATOM 1713 C CA . ASP B 1 89 ? -5.656 -0.586 4.746 1 95.69 89 ASP B CA 1
ATOM 1714 C C . ASP B 1 89 ? -6.914 0.281 4.684 1 95.69 89 ASP B C 1
ATOM 1716 O O . ASP B 1 89 ? -6.824 1.51 4.641 1 95.69 89 ASP B O 1
ATOM 1720 N N . ALA B 1 90 ? -8.07 -0.363 4.688 1 94.5 90 ALA B N 1
ATOM 1721 C CA . ALA B 1 90 ? -9.359 0.318 4.656 1 94.5 90 ALA B CA 1
ATOM 1722 C C . ALA B 1 90 ? -10.102 0.144 5.977 1 94.5 90 ALA B C 1
ATOM 1724 O O . ALA B 1 90 ? -9.68 -0.625 6.84 1 94.5 90 ALA B O 1
ATOM 1725 N N . ASP B 1 91 ? -11.133 0.82 6.195 1 93.31 91 ASP B N 1
ATOM 1726 C CA . ASP B 1 91 ? -11.922 0.808 7.422 1 93.31 91 ASP B CA 1
ATOM 1727 C C . ASP B 1 91 ? -12.57 -0.556 7.645 1 93.31 91 ASP B C 1
ATOM 1729 O O . ASP B 1 91 ? -12.773 -0.977 8.789 1 93.31 91 ASP B O 1
ATOM 1733 N N . ASN B 1 92 ? -12.875 -1.261 6.594 1 94.69 92 ASN B N 1
ATOM 1734 C CA . ASN B 1 92 ? -13.641 -2.494 6.727 1 94.69 92 ASN B CA 1
ATOM 1735 C C . ASN B 1 92 ? -12.898 -3.684 6.125 1 94.69 92 ASN B C 1
ATOM 1737 O O . ASN B 1 92 ? -13.508 -4.711 5.816 1 94.69 92 ASN B O 1
ATOM 1741 N N . GLY B 1 93 ? -11.586 -3.49 5.891 1 95.38 93 GLY B N 1
ATOM 1742 C CA . GLY B 1 93 ? -10.812 -4.586 5.328 1 95.38 93 GLY B CA 1
ATOM 1743 C C . GLY B 1 93 ? -9.445 -4.156 4.832 1 95.38 93 GLY B C 1
ATOM 1744 O O . GLY B 1 93 ? -9.023 -3.02 5.059 1 95.38 93 GLY B O 1
ATOM 1745 N N . LYS B 1 94 ? -8.766 -5.098 4.254 1 96.5 94 LYS B N 1
ATOM 1746 C CA . LYS B 1 94 ? -7.438 -4.863 3.693 1 96.5 94 LYS B CA 1
ATOM 1747 C C . LYS B 1 94 ? -7.293 -5.516 2.32 1 96.5 94 LYS B C 1
ATOM 1749 O O . LYS B 1 94 ? -7.914 -6.547 2.051 1 96.5 94 LYS B O 1
ATOM 1754 N N . ALA B 1 95 ? -6.602 -4.895 1.509 1 96.44 95 ALA B N 1
ATOM 1755 C CA . ALA B 1 95 ? -6.172 -5.477 0.239 1 96.44 95 ALA B CA 1
ATOM 1756 C C . ALA B 1 95 ? -4.652 -5.523 0.141 1 96.44 95 ALA B C 1
ATOM 1758 O O . ALA B 1 95 ? -3.971 -4.551 0.478 1 96.44 95 ALA B O 1
ATOM 1759 N N . ILE B 1 96 ? -4.102 -6.613 -0.259 1 97.31 96 ILE B N 1
ATOM 1760 C CA . ILE B 1 96 ? -2.658 -6.754 -0.433 1 97.31 96 ILE B CA 1
ATOM 1761 C C . ILE B 1 96 ? -2.35 -7.184 -1.865 1 97.31 96 ILE B C 1
ATOM 1763 O O . ILE B 1 96 ? -2.928 -8.148 -2.367 1 97.31 96 ILE B O 1
ATOM 1767 N N . LEU B 1 97 ? -1.588 -6.41 -2.516 1 96.88 97 LEU B N 1
ATOM 1768 C CA . LEU B 1 97 ? -1.045 -6.77 -3.822 1 96.88 97 LEU B CA 1
ATOM 1769 C C . LEU B 1 97 ? 0.39 -7.27 -3.695 1 96.88 97 LEU B C 1
ATOM 1771 O O . LEU B 1 97 ? 1.266 -6.547 -3.217 1 96.88 97 LEU B O 1
ATOM 1775 N N . THR B 1 98 ? 0.588 -8.484 -4.074 1 97.25 98 THR B N 1
ATOM 1776 C CA . THR B 1 98 ? 1.899 -9.109 -3.957 1 97.25 98 THR B CA 1
ATOM 1777 C C . THR B 1 98 ? 2.486 -9.398 -5.336 1 97.25 98 THR B C 1
ATOM 1779 O O . THR B 1 98 ? 1.88 -10.117 -6.137 1 97.25 98 THR B O 1
ATOM 1782 N N . ALA B 1 99 ? 3.611 -8.852 -5.586 1 95.62 99 ALA B N 1
ATOM 1783 C CA . ALA B 1 99 ? 4.332 -9.18 -6.816 1 95.62 99 ALA B CA 1
ATOM 1784 C C . ALA B 1 99 ? 4.961 -10.562 -6.73 1 95.62 99 ALA B C 1
ATOM 1786 O O . ALA B 1 99 ? 5.551 -10.922 -5.711 1 95.62 99 ALA B O 1
ATOM 1787 N N . ILE B 1 100 ? 4.773 -11.312 -7.691 1 96.19 100 ILE B N 1
ATOM 1788 C CA . ILE B 1 100 ? 5.441 -12.602 -7.84 1 96.19 100 ILE B CA 1
ATOM 1789 C C . ILE B 1 100 ? 6.5 -12.508 -8.938 1 96.19 100 ILE B C 1
ATOM 1791 O O . ILE B 1 100 ? 6.172 -12.539 -10.125 1 96.19 100 ILE B O 1
ATOM 1795 N N . PRO B 1 101 ? 7.695 -12.422 -8.516 1 94.06 101 PRO B N 1
ATOM 1796 C CA . PRO B 1 101 ? 8.766 -12.203 -9.492 1 94.06 101 PRO B CA 1
ATOM 1797 C C . PRO B 1 101 ? 9.188 -13.492 -10.203 1 94.06 101 PRO B C 1
ATOM 1799 O O . PRO B 1 101 ? 10.359 -13.867 -10.164 1 94.06 101 PRO B O 1
ATOM 1802 N N . ALA B 1 102 ? 8.219 -14.125 -10.859 1 93.62 102 ALA B N 1
ATOM 1803 C CA . ALA B 1 102 ? 8.539 -15.266 -11.719 1 93.62 102 ALA B CA 1
ATOM 1804 C C . ALA B 1 102 ? 9.258 -14.812 -12.984 1 93.62 102 ALA B C 1
ATOM 1806 O O . ALA B 1 102 ? 8.734 -13.992 -13.75 1 93.62 102 ALA B O 1
ATOM 1807 N N . VAL B 1 103 ? 10.422 -15.406 -13.289 1 92.25 103 VAL B N 1
ATOM 1808 C CA . VAL B 1 103 ? 11.336 -14.906 -14.305 1 92.25 103 VAL B CA 1
ATOM 1809 C C . VAL B 1 103 ? 10.672 -14.977 -15.68 1 92.25 103 VAL B C 1
ATOM 1811 O O . VAL B 1 103 ? 10.781 -14.039 -16.484 1 92.25 103 VAL B O 1
ATOM 1814 N N . HIS B 1 104 ? 9.977 -16.016 -16.031 1 94.56 104 HIS B N 1
ATOM 1815 C CA . HIS B 1 104 ? 9.383 -16.219 -17.344 1 94.56 104 HIS B CA 1
ATOM 1816 C C . HIS B 1 104 ? 7.938 -15.734 -17.391 1 94.56 104 HIS B C 1
ATOM 1818 O O . HIS B 1 104 ? 7.5 -15.156 -18.391 1 94.56 104 HIS B O 1
ATOM 1824 N N . TYR B 1 105 ? 7.238 -15.906 -16.281 1 94.62 105 TYR B N 1
ATOM 1825 C CA . TYR B 1 105 ? 5.82 -15.562 -16.219 1 94.62 105 TYR B CA 1
ATOM 1826 C C . TYR B 1 105 ? 5.508 -14.734 -14.977 1 94.62 105 TYR B C 1
ATOM 1828 O O . TYR B 1 105 ? 4.859 -15.219 -14.047 1 94.62 105 TYR B O 1
ATOM 1836 N N . PRO B 1 106 ? 5.887 -13.477 -14.953 1 93.94 106 PRO B N 1
ATOM 1837 C CA . PRO B 1 106 ? 5.582 -12.617 -13.812 1 93.94 106 PRO B CA 1
ATOM 1838 C C . PRO B 1 106 ? 4.086 -12.531 -13.516 1 93.94 106 PRO B C 1
ATOM 1840 O O . PRO B 1 106 ? 3.271 -12.508 -14.445 1 93.94 106 PRO B O 1
ATOM 1843 N N . MET B 1 107 ? 3.729 -12.547 -12.211 1 95.31 107 MET B N 1
ATOM 1844 C CA . MET B 1 107 ? 2.338 -12.539 -11.766 1 95.31 107 MET B CA 1
ATOM 1845 C C . MET B 1 107 ? 2.146 -11.562 -10.609 1 95.31 107 MET B C 1
ATOM 1847 O O . MET B 1 107 ? 3.121 -11.062 -10.047 1 95.31 107 MET B O 1
ATOM 1851 N N . VAL B 1 108 ? 0.895 -11.297 -10.344 1 95.69 108 VAL B N 1
ATOM 1852 C CA . VAL B 1 108 ? 0.458 -10.547 -9.172 1 95.69 108 VAL B CA 1
ATOM 1853 C C . VAL B 1 108 ? -0.6 -11.344 -8.414 1 95.69 108 VAL B C 1
ATOM 1855 O O . VAL B 1 108 ? -1.486 -11.945 -9.023 1 95.69 108 VAL B O 1
ATOM 1858 N N . MET B 1 109 ? -0.428 -11.422 -7.184 1 97 109 MET B N 1
ATOM 1859 C CA . MET B 1 109 ? -1.46 -12.008 -6.332 1 97 109 MET B CA 1
ATOM 1860 C C . MET B 1 109 ? -2.219 -10.922 -5.574 1 97 109 MET B C 1
ATOM 1862 O O . MET B 1 109 ? -1.61 -10.062 -4.938 1 97 109 MET B O 1
ATOM 1866 N N . VAL B 1 110 ? -3.531 -10.953 -5.668 1 96.75 110 VAL B N 1
ATOM 1867 C CA . VAL B 1 110 ? -4.406 -10.008 -4.98 1 96.75 110 VAL B CA 1
ATOM 1868 C C . VAL B 1 110 ? -5.152 -10.711 -3.855 1 96.75 110 VAL B C 1
ATOM 1870 O O . VAL B 1 110 ? -5.852 -11.703 -4.09 1 96.75 110 VAL B O 1
ATOM 1873 N N . THR B 1 111 ? -5.047 -10.195 -2.697 1 97.31 111 THR B N 1
ATOM 1874 C CA . THR B 1 111 ? -5.68 -10.797 -1.531 1 97.31 111 THR B CA 1
ATOM 1875 C C . THR B 1 111 ? -6.551 -9.781 -0.799 1 97.31 111 THR B C 1
ATOM 1877 O O . THR B 1 111 ? -6.105 -8.672 -0.513 1 97.31 111 THR B O 1
ATOM 1880 N N . LEU B 1 112 ? -7.754 -10.164 -0.556 1 96 112 LEU B N 1
ATOM 1881 C CA . LEU B 1 112 ? -8.68 -9.344 0.228 1 96 112 LEU B CA 1
ATOM 1882 C C . LEU B 1 112 ? -8.977 -10 1.571 1 96 112 LEU B C 1
ATOM 1884 O O . LEU B 1 112 ? -9.164 -11.219 1.646 1 96 112 LEU B O 1
ATOM 1888 N N . SER B 1 113 ? -8.938 -9.211 2.572 1 96.56 113 SER B N 1
ATOM 1889 C CA . SER B 1 113 ? -9.18 -9.711 3.924 1 96.56 113 SER B CA 1
ATOM 1890 C C . SER B 1 113 ? -10.047 -8.75 4.723 1 96.56 113 SER B C 1
ATOM 1892 O O . SER B 1 113 ? -10.25 -7.598 4.316 1 96.56 113 SER B O 1
ATOM 1894 N N . ASN B 1 114 ? -10.609 -9.266 5.809 1 95.31 114 ASN B N 1
ATOM 1895 C CA . ASN B 1 114 ? -11.281 -8.375 6.746 1 95.31 114 ASN B CA 1
ATOM 1896 C C . ASN B 1 114 ? -10.281 -7.609 7.609 1 95.31 114 ASN B C 1
ATOM 1898 O O . ASN B 1 114 ? -9.07 -7.789 7.465 1 95.31 114 ASN B O 1
ATOM 1902 N N . LYS B 1 115 ? -10.758 -6.773 8.445 1 92.88 115 LYS B N 1
ATOM 1903 C CA . LYS B 1 115 ? -9.922 -5.848 9.211 1 92.88 115 LYS B CA 1
ATOM 1904 C C . LYS B 1 115 ? -9.188 -6.57 10.336 1 92.88 115 LYS B C 1
ATOM 1906 O O . LYS B 1 115 ? -8.172 -6.082 10.836 1 92.88 115 LYS B O 1
ATOM 1911 N N . GLU B 1 116 ? -9.57 -7.75 10.75 1 94.06 116 GLU B N 1
ATOM 1912 C CA . GLU B 1 116 ? -9.047 -8.453 11.922 1 94.06 116 GLU B CA 1
ATOM 1913 C C . GLU B 1 116 ? -7.934 -9.422 11.523 1 94.06 116 GLU B C 1
ATOM 1915 O O . GLU B 1 116 ? -7.336 -10.07 12.391 1 94.06 116 GLU B O 1
ATOM 1920 N N . VAL B 1 117 ? -7.645 -9.445 10.305 1 95.94 117 VAL B N 1
ATOM 1921 C CA . VAL B 1 117 ? -6.617 -10.375 9.852 1 95.94 117 VAL B CA 1
ATOM 1922 C C . VAL B 1 117 ? -5.305 -10.094 10.578 1 95.94 117 VAL B C 1
ATOM 1924 O O . VAL B 1 117 ? -4.984 -8.938 10.867 1 95.94 117 VAL B O 1
ATOM 1927 N N . LEU B 1 118 ? -4.625 -11.18 10.945 1 95.38 118 LEU B N 1
ATOM 1928 C CA . LEU B 1 118 ? -3.258 -11.016 11.422 1 95.38 118 LEU B CA 1
ATOM 1929 C C . LEU B 1 118 ? -2.314 -10.664 10.273 1 95.38 118 LEU B C 1
ATOM 1931 O O . LEU B 1 118 ? -1.77 -11.555 9.625 1 95.38 118 LEU B O 1
ATOM 1935 N N . LEU B 1 119 ? -2.09 -9.375 10.141 1 94.69 119 LEU B N 1
ATOM 1936 C CA . LEU B 1 119 ? -1.405 -8.859 8.961 1 94.69 119 LEU B CA 1
ATOM 1937 C C . LEU B 1 119 ? -0.022 -9.484 8.82 1 94.69 119 LEU B C 1
ATOM 1939 O O . LEU B 1 119 ? 0.369 -9.898 7.723 1 94.69 119 LEU B O 1
ATOM 1943 N N . GLY B 1 120 ? 0.722 -9.516 9.93 1 94.75 120 GLY B N 1
ATOM 1944 C CA . GLY B 1 120 ? 2.041 -10.125 9.867 1 94.75 120 GLY B CA 1
ATOM 1945 C C . GLY B 1 120 ? 2.016 -11.555 9.352 1 94.75 120 GLY B C 1
ATOM 1946 O O . GLY B 1 120 ? 2.854 -11.93 8.523 1 94.75 120 GLY B O 1
ATOM 1947 N N . GLN B 1 121 ? 1.113 -12.297 9.805 1 95.88 121 GLN B N 1
ATOM 1948 C CA . GLN B 1 121 ? 0.966 -13.68 9.367 1 95.88 121 GLN B CA 1
ATOM 1949 C C . GLN B 1 121 ? 0.608 -13.742 7.883 1 95.88 121 GLN B C 1
ATOM 1951 O O . GLN B 1 121 ? 1.152 -14.57 7.145 1 95.88 121 GLN B O 1
ATOM 1956 N N . LEU B 1 122 ? -0.318 -12.953 7.484 1 97.44 122 LEU B N 1
ATOM 1957 C CA . LEU B 1 122 ? -0.733 -12.93 6.086 1 97.44 122 LEU B CA 1
ATOM 1958 C C . LEU B 1 122 ? 0.434 -12.562 5.18 1 97.44 122 LEU B C 1
ATOM 1960 O O . LEU B 1 122 ? 0.682 -13.227 4.172 1 97.44 122 LEU B O 1
ATOM 1964 N N . LEU B 1 123 ? 1.174 -11.523 5.602 1 96.62 123 LEU B N 1
ATOM 1965 C CA . LEU B 1 123 ? 2.312 -11.094 4.797 1 96.62 123 LEU B CA 1
ATOM 1966 C C . LEU B 1 123 ? 3.361 -12.195 4.707 1 96.62 123 LEU B C 1
ATOM 1968 O O . LEU B 1 123 ? 3.975 -12.391 3.652 1 96.62 123 LEU B O 1
ATOM 1972 N N . TYR B 1 124 ? 3.549 -12.891 5.719 1 96.5 124 TYR B N 1
ATOM 1973 C CA . TYR B 1 124 ? 4.484 -14.016 5.719 1 96.5 124 TYR B CA 1
ATOM 1974 C C . TYR B 1 124 ? 4.035 -15.102 4.754 1 96.5 124 TYR B C 1
ATOM 1976 O O . TYR B 1 124 ? 4.84 -15.617 3.977 1 96.5 124 TYR B O 1
ATOM 1984 N N . SER B 1 125 ? 2.768 -15.453 4.805 1 97.88 125 SER B N 1
ATOM 1985 C CA . SER B 1 125 ? 2.211 -16.469 3.92 1 97.88 125 SER B CA 1
ATOM 1986 C C . SER B 1 125 ? 2.336 -16.062 2.457 1 97.88 125 SER B C 1
ATOM 1988 O O . SER B 1 125 ? 2.664 -16.891 1.601 1 97.88 125 SER B O 1
ATOM 1990 N N . LEU B 1 126 ? 2.072 -14.844 2.191 1 98.19 126 LEU B N 1
ATOM 1991 C CA . LEU B 1 126 ? 2.162 -14.328 0.829 1 98.19 126 LEU B CA 1
ATOM 1992 C C . LEU B 1 126 ? 3.602 -14.359 0.331 1 98.19 126 LEU B C 1
ATOM 1994 O O . LEU B 1 126 ? 3.857 -14.703 -0.825 1 98.19 126 LEU B O 1
ATOM 1998 N N . LYS B 1 127 ? 4.465 -13.984 1.182 1 96.88 127 LYS B N 1
ATOM 1999 C CA . LYS B 1 127 ? 5.883 -14.031 0.834 1 96.88 127 LYS B CA 1
ATOM 2000 C C . LYS B 1 127 ? 6.316 -15.453 0.485 1 96.88 127 LYS B C 1
ATOM 2002 O O . LYS B 1 127 ? 6.996 -15.672 -0.52 1 96.88 127 LYS B O 1
ATOM 2007 N N . LYS B 1 128 ? 5.938 -16.344 1.305 1 97.75 128 LYS B N 1
ATOM 2008 C CA . LYS B 1 128 ? 6.273 -17.75 1.062 1 97.75 128 LYS B CA 1
ATOM 2009 C C . LYS B 1 128 ? 5.676 -18.234 -0.254 1 97.75 128 LYS B C 1
ATOM 2011 O O . LYS B 1 128 ? 6.352 -18.906 -1.033 1 97.75 128 LYS B O 1
ATOM 2016 N N . ALA B 1 129 ? 4.457 -17.938 -0.444 1 98.06 129 ALA B N 1
ATOM 2017 C CA . ALA B 1 129 ? 3.791 -18.312 -1.686 1 98.06 129 ALA B CA 1
ATOM 2018 C C . ALA B 1 129 ? 4.496 -17.719 -2.898 1 98.06 129 ALA B C 1
ATOM 2020 O O . ALA B 1 129 ? 4.734 -18.406 -3.891 1 98.06 129 ALA B O 1
ATOM 2021 N N . SER B 1 130 ? 4.789 -16.438 -2.838 1 97.88 130 SER B N 1
ATOM 2022 C CA . SER B 1 130 ? 5.484 -15.742 -3.916 1 97.88 130 SER B CA 1
ATOM 2023 C C . SER B 1 130 ? 6.809 -16.422 -4.246 1 97.88 130 SER B C 1
ATOM 2025 O O . SER B 1 130 ? 7.125 -16.641 -5.418 1 97.88 130 SER B O 1
ATOM 2027 N N . GLN B 1 131 ? 7.555 -16.781 -3.227 1 97.25 131 GLN B N 1
ATOM 2028 C CA . GLN B 1 131 ? 8.844 -17.438 -3.408 1 97.25 131 GLN B CA 1
ATOM 2029 C C . GLN B 1 131 ? 8.688 -18.812 -4.031 1 97.25 131 GLN B C 1
ATOM 2031 O O . GLN B 1 131 ? 9.445 -19.188 -4.93 1 97.25 131 GLN B O 1
ATOM 2036 N N . THR B 1 132 ? 7.742 -19.547 -3.547 1 98.06 132 THR B N 1
ATOM 2037 C CA . THR B 1 132 ? 7.48 -20.891 -4.051 1 98.06 132 THR B CA 1
ATOM 2038 C C . THR B 1 132 ? 7.16 -20.859 -5.543 1 98.06 132 THR B C 1
ATOM 2040 O O . THR B 1 132 ? 7.723 -21.625 -6.324 1 98.06 132 THR B O 1
ATOM 2043 N N . ILE B 1 133 ? 6.332 -19.953 -5.965 1 97.75 133 ILE B N 1
ATOM 2044 C CA . ILE B 1 133 ? 5.902 -19.844 -7.355 1 97.75 133 ILE B CA 1
ATOM 2045 C C . ILE B 1 133 ? 7.07 -19.375 -8.219 1 97.75 133 ILE B C 1
ATOM 2047 O O . ILE B 1 133 ? 7.309 -19.906 -9.305 1 97.75 133 ILE B O 1
ATOM 2051 N N . ALA B 1 134 ? 7.73 -18.375 -7.719 1 96.94 134 ALA B N 1
ATOM 2052 C CA . ALA B 1 134 ? 8.859 -17.828 -8.469 1 96.94 134 ALA B CA 1
ATOM 2053 C C . ALA B 1 134 ? 9.93 -18.891 -8.695 1 96.94 134 ALA B C 1
ATOM 2055 O O . ALA B 1 134 ? 10.492 -18.984 -9.797 1 96.94 134 ALA B O 1
ATOM 2056 N N . GLU B 1 135 ? 10.195 -19.672 -7.691 1 97 135 GLU B N 1
ATOM 2057 C CA . GLU B 1 135 ? 11.211 -20.719 -7.789 1 97 135 GLU B CA 1
ATOM 2058 C C . GLU B 1 135 ? 10.797 -21.797 -8.797 1 97 135 GLU B C 1
ATOM 2060 O O . GLU B 1 135 ? 11.641 -22.312 -9.531 1 97 135 GLU B O 1
ATOM 2065 N N . ALA B 1 136 ? 9.516 -22.109 -8.797 1 96.25 136 ALA B N 1
ATOM 2066 C CA . ALA B 1 136 ? 9 -23.109 -9.719 1 96.25 136 ALA B CA 1
ATOM 2067 C C . ALA B 1 136 ? 9.117 -22.641 -11.172 1 96.25 136 ALA B C 1
ATOM 2069 O O . ALA B 1 136 ? 9.281 -23.453 -12.078 1 96.25 136 ALA B O 1
ATOM 2070 N N . ASP B 1 137 ? 8.969 -21.328 -11.438 1 94.44 137 ASP B N 1
ATOM 2071 C CA . ASP B 1 137 ? 9.094 -20.766 -12.781 1 94.44 137 ASP B CA 1
ATOM 2072 C C . ASP B 1 137 ? 10.531 -20.859 -13.289 1 94.44 137 ASP B C 1
ATOM 2074 O O . ASP B 1 137 ? 10.758 -20.984 -14.492 1 94.44 137 ASP B O 1
ATOM 2078 N N . GLY B 1 138 ? 11.531 -20.5 -12.383 1 86.06 138 GLY B N 1
ATOM 2079 C CA . GLY B 1 138 ? 12.938 -20.516 -12.75 1 86.06 138 GLY B CA 1
ATOM 2080 C C . GLY B 1 138 ? 13.484 -21.906 -13 1 86.06 138 GLY B C 1
ATOM 2081 O O . GLY B 1 138 ? 14.602 -22.062 -13.492 1 86.06 138 GLY B O 1
ATOM 2082 N N . GLU B 1 139 ? 12.797 -22.922 -12.609 1 70.06 139 GLU B N 1
ATOM 2083 C CA . GLU B 1 139 ? 13.234 -24.281 -12.906 1 70.06 139 GLU B CA 1
ATOM 2084 C C . GLU B 1 139 ? 12.828 -24.688 -14.312 1 70.06 139 GLU B C 1
ATOM 2086 O O . GLU B 1 139 ? 11.875 -24.141 -14.883 1 70.06 139 GLU B O 1
#

Sequence (278 aa):
MLSIPTRKRTAPTQLLQLAKAEAHNILMNTRGVDFVMICSSDGFELGTVSHKNHHNTTKLAAVSSSILAMVTAFLKEIQLTGCNNITLDADNGKAILTAIPAVHYPMVMVTLSNKEVLLGQLLYSLKKASQTIAEADGEMLSIPTRKRTAPTQLLQLAKAEAHNILMNTRGVDFVMICSSDGFELGTVSHKNHHNTTKLAAVSSSILAMVTAFLKEIQLTGCNNITLDADNGKAILTAIPAVHYPMVMVTLSNKEVLLGQLLYSLKKASQTIAEADGE

Nearest PDB structures (foldseek):
  6hjm-assembly9_P  TM=9.299E-01  e=5.007E-08  Myxococcus xanthus
  6hjm-assembly2_E  TM=8.768E-01  e=5.970E-08  Myxococcus xanthus
  6izw-assembly1_B  TM=8.939E-01  e=8.488E-08  Myxococcus xanthus DK 1622
  3kye-assembly2_C  TM=8.993E-01  e=2.301E-07  Streptomyces avermitilis MA-4680 = NBRC 14893
  7t3b-assembly1_G  TM=8.047E-01  e=5.462E-06  Homo sapiens

Organism: Acinetobacter pittii (strain PHEA-2) (NCBI:txid871585)

InterPro domains:
  IPR004942 Roadblock/LAMTOR2 domain [PF03259] (26-99)

Solvent-accessible surface area (backbone atoms only — not comparable to full-atom values): 14593 Å² total; per-residue (Å²): 133,86,73,68,73,72,68,75,87,59,67,58,67,69,60,47,50,49,47,48,50,45,41,45,48,48,48,74,71,34,74,46,38,39,36,30,32,37,18,36,61,86,16,44,68,72,43,76,44,59,82,55,91,68,87,56,55,57,61,48,22,36,50,52,27,51,49,51,53,51,49,50,55,49,34,50,73,73,73,34,44,71,61,47,37,36,40,38,37,29,79,67,15,33,39,35,42,31,48,22,79,15,78,82,58,43,31,32,38,41,36,35,29,39,67,81,34,58,59,71,60,52,52,51,51,50,49,51,43,29,50,55,47,19,54,59,50,70,97,132,85,74,67,72,69,67,74,88,62,67,57,67,67,57,48,50,48,48,47,51,45,41,45,48,47,46,74,71,33,74,47,38,39,36,30,33,38,18,36,61,86,16,43,68,73,42,74,45,61,81,55,90,67,87,56,55,56,61,49,24,37,50,51,28,51,49,53,53,52,50,49,54,49,34,49,74,74,71,34,44,70,61,48,37,36,39,38,36,29,78,67,16,30,39,36,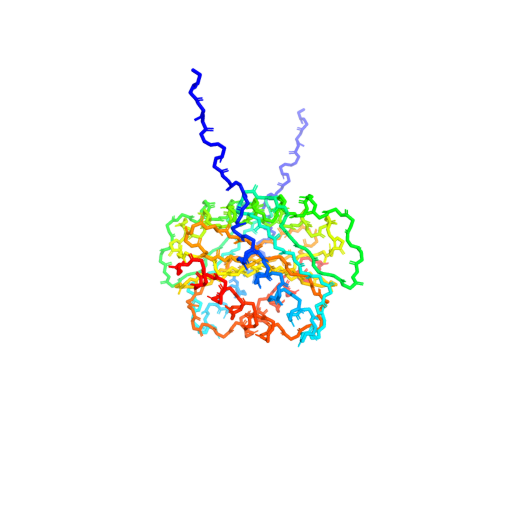42,31,48,21,77,15,77,82,58,43,30,33,37,41,36,36,29,39,66,79,36,56,59,71,60,51,53,51,53,50,50,51,43,30,50,54,47,19,53,60,51,70,97

Secondary structure (DSSP, 8-state):
---------S--HHHHHHHHHHHHHHHHHSTTEEEEEEEETTS-EEEEEESS--S-HHHHHHHHHHHHHHHHHHHHHTT-----EEEEEETTEEEEEEEE--SSS-EEEEEEE-TTS-HHHHHHHHHHHHHHHHHHHH-/---------S--HHHHHHHHHHHHHHHHHSTTEEEEEEEETTS-EEEEEESS--S-HHHHHHHHHHHHHHHHHHHHHTT-----EEEEEETTEEEEEEEE--SSS-EEEEEEE-TTS-HHHHHHHHHHHHHHHHHHHH-

Foldseek 3Di:
DPPPPPPCLADPPVLLVLLQVLQVCLCVPWPFWFKKWKEFLQQATSDIDGNDDDPCVSVVSNVLSVVVVVVQVVCVVVPHHDDAWDWDQDPFWIWIWGWQPAPSTTMIMIIIGGNPTPVVVSSVSSNVSSVVSNVVNVD/DPPPPPPPLADPPVLLVLLQVLQVCLCVPWPFWFKKWKEFLQQATSDIDGNDDDDCVSVVSNVLSVVVVVVQVVCVVVPHHDDAWDWDQDPFWIWIWGWQPAPSTTMIMIIIGGNPTPVVVSSVSSNVSSVVSNVVNVD

Radius of gyration: 19.97 Å; Cα contacts (8 Å, |Δi|>4): 526; chains: 2; bounding box: 37×68×61 Å